Protein AF-A0A356KCF9-F1 (afdb_monomer)

Nearest PDB structures (foldseek):
  5ow3-assembly1_C-3  TM=7.021E-01  e=8.423E-04  Arabidopsis thaliana
  1ft0-assembly3_A  TM=4.722E-01  e=4.880E-04  Homo sapiens
  6s6z-assembly1_A  TM=6.338E-01  e=6.620E-03  Thermotoga maritima MSB8
  1fst-assembly1_A  TM=4.893E-01  e=3.610E-03  Homo sapiens
  5fr1-assembly1_B  TM=4.566E-01  e=4.330E-03  Bos taurus

Structure (mmCIF, N/CA/C/O backbone):
data_AF-A0A356KCF9-F1
#
_entry.id   AF-A0A356KCF9-F1
#
loop_
_atom_site.group_PDB
_atom_site.id
_atom_site.type_symbol
_atom_site.label_atom_id
_atom_site.label_alt_id
_atom_site.label_comp_id
_atom_site.label_asym_id
_atom_site.label_entity_id
_atom_site.label_seq_id
_atom_site.pdbx_PDB_ins_code
_atom_site.Cartn_x
_atom_site.Cartn_y
_atom_site.Cartn_z
_atom_site.occupancy
_atom_site.B_iso_or_equiv
_atom_site.auth_seq_id
_atom_site.auth_comp_id
_atom_site.auth_asym_id
_atom_site.auth_atom_id
_atom_site.pdbx_PDB_model_num
ATOM 1 N N . ARG A 1 1 ? -9.059 -1.228 24.036 1.00 86.81 1 ARG A N 1
ATOM 2 C CA . ARG A 1 1 ? -10.383 -0.583 24.254 1.00 86.81 1 ARG A CA 1
ATOM 3 C C . ARG A 1 1 ? -11.471 -1.609 24.532 1.00 86.81 1 ARG A C 1
ATOM 5 O O . ARG A 1 1 ? -12.060 -1.544 25.598 1.00 86.81 1 ARG A O 1
ATOM 12 N N . LEU A 1 2 ? -11.674 -2.592 23.647 1.00 90.31 2 LEU A N 1
ATOM 13 C CA . LEU A 1 2 ? -12.650 -3.665 23.866 1.00 90.31 2 LEU A CA 1
ATOM 14 C C . LEU A 1 2 ? -12.462 -4.399 25.204 1.00 90.31 2 LEU A C 1
ATOM 16 O O . LEU A 1 2 ? -13.434 -4.567 25.924 1.00 90.31 2 LEU A O 1
ATOM 20 N N . GLN A 1 3 ? -11.228 -4.758 25.579 1.00 90.31 3 GLN A N 1
ATOM 21 C CA . GLN A 1 3 ? -10.979 -5.401 26.877 1.00 90.31 3 GLN A CA 1
ATOM 22 C C . GLN A 1 3 ? -11.464 -4.539 28.052 1.00 90.31 3 GLN A C 1
ATOM 24 O O . GLN A 1 3 ? -12.252 -5.004 28.857 1.00 90.31 3 GLN A O 1
ATOM 29 N N . ARG A 1 4 ? -11.122 -3.244 28.064 1.00 89.56 4 ARG A N 1
ATOM 30 C CA . ARG A 1 4 ? -11.616 -2.279 29.061 1.00 89.56 4 ARG A CA 1
ATOM 31 C C . ARG A 1 4 ? -13.150 -2.196 29.099 1.00 89.56 4 ARG A C 1
ATOM 33 O O . ARG A 1 4 ? -13.716 -1.974 30.162 1.00 89.56 4 ARG A O 1
ATOM 40 N N . ALA A 1 5 ? -13.817 -2.366 27.954 1.00 92.81 5 ALA A N 1
ATOM 41 C CA . ALA A 1 5 ? -15.276 -2.457 27.879 1.00 92.81 5 ALA A CA 1
ATOM 42 C C . ALA A 1 5 ? -15.800 -3.703 28.611 1.00 92.81 5 ALA A C 1
ATOM 44 O O . ALA A 1 5 ? -16.746 -3.605 29.389 1.00 92.81 5 ALA A O 1
ATOM 45 N N . LYS A 1 6 ? -15.168 -4.860 28.365 1.00 94.00 6 LYS A N 1
ATOM 46 C CA . LYS A 1 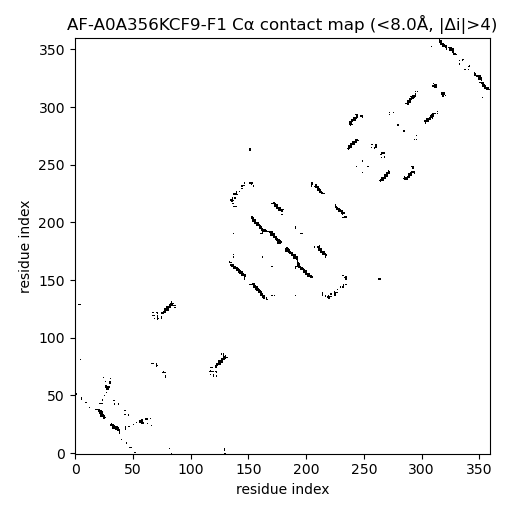6 ? -15.499 -6.135 29.015 1.00 94.00 6 LYS A CA 1
ATOM 47 C C . LYS A 1 6 ? -15.262 -6.051 30.525 1.00 94.00 6 LYS A C 1
ATOM 49 O O . LYS A 1 6 ? -16.174 -6.363 31.279 1.00 94.00 6 LYS A O 1
ATOM 54 N N . ASP A 1 7 ? -14.118 -5.515 30.947 1.00 93.00 7 ASP A N 1
ATOM 55 C CA . ASP A 1 7 ? -13.772 -5.340 32.364 1.00 93.00 7 ASP A CA 1
ATOM 56 C C . ASP A 1 7 ? -14.806 -4.456 33.087 1.00 93.00 7 ASP A C 1
ATOM 58 O O . ASP A 1 7 ? -15.322 -4.825 34.141 1.00 93.00 7 ASP A O 1
ATOM 62 N N . TRP A 1 8 ? -15.193 -3.326 32.479 1.00 93.75 8 TRP A N 1
ATOM 63 C CA . TRP A 1 8 ? -16.225 -2.440 33.033 1.00 93.75 8 TRP A CA 1
ATOM 64 C C . TRP A 1 8 ? -17.582 -3.144 33.175 1.00 93.75 8 TRP A C 1
ATOM 66 O O . TRP A 1 8 ? -18.285 -2.970 34.174 1.00 93.75 8 TRP A O 1
ATOM 76 N N . LEU A 1 9 ? -17.966 -3.956 32.183 1.00 94.19 9 LEU A N 1
ATOM 77 C CA . LEU A 1 9 ? -19.205 -4.731 32.233 1.00 94.19 9 LEU A CA 1
ATOM 78 C C . LEU A 1 9 ? -19.143 -5.823 33.305 1.00 94.19 9 LEU A C 1
ATOM 80 O O . LEU A 1 9 ? -20.128 -6.020 34.016 1.00 94.19 9 LEU A O 1
ATOM 84 N N . ASP A 1 10 ? -18.007 -6.495 33.473 1.00 93.75 10 ASP A N 1
ATOM 85 C CA . ASP A 1 10 ? -17.826 -7.522 34.499 1.00 93.75 10 ASP A CA 1
ATOM 86 C C . ASP A 1 10 ? -17.882 -6.962 35.925 1.00 93.75 10 ASP A C 1
ATOM 88 O O . ASP A 1 10 ? -18.407 -7.632 36.819 1.00 93.75 10 ASP A O 1
ATOM 92 N N . GLU A 1 11 ? -17.426 -5.726 36.133 1.00 94.88 11 GLU A N 1
ATOM 93 C CA . GLU A 1 11 ? -17.569 -5.012 37.406 1.00 94.88 11 GLU A CA 1
ATOM 94 C C . GLU A 1 11 ? -19.027 -4.623 37.698 1.00 94.88 11 GLU A C 1
ATOM 96 O O . GLU A 1 11 ? -19.469 -4.669 38.849 1.00 94.88 11 GLU A O 1
ATOM 101 N N . ARG A 1 12 ? -19.801 -4.261 36.666 1.00 94.44 12 ARG A N 1
ATOM 102 C CA . ARG A 1 12 ? -21.148 -3.687 36.831 1.00 94.44 12 ARG A CA 1
ATOM 103 C C . ARG A 1 12 ? -22.282 -4.708 36.776 1.00 94.44 12 ARG A C 1
ATOM 105 O O . ARG A 1 12 ? -23.281 -4.547 37.478 1.00 94.44 12 ARG A O 1
ATOM 112 N N . LEU A 1 13 ? -22.135 -5.783 36.000 1.00 94.62 13 LEU A N 1
ATOM 113 C CA . LEU A 1 13 ? -23.133 -6.854 35.867 1.00 94.62 13 LEU A CA 1
ATOM 114 C C . LEU A 1 13 ? -23.561 -7.492 37.205 1.00 94.62 13 LEU A C 1
ATOM 116 O O . LEU A 1 13 ? -24.756 -7.759 37.356 1.00 94.62 13 LEU A O 1
ATOM 120 N N . PRO A 1 14 ? -22.670 -7.723 38.194 1.00 94.88 14 PRO A N 1
ATOM 121 C CA . PRO A 1 14 ? -23.062 -8.229 39.512 1.00 94.88 14 PRO A CA 1
ATOM 122 C C . PRO A 1 14 ? -24.025 -7.309 40.274 1.00 94.88 14 PRO A C 1
ATOM 124 O O . PRO A 1 14 ? -24.773 -7.789 41.122 1.00 94.88 14 PRO A O 1
ATOM 127 N N . GLY A 1 15 ? -24.021 -6.005 39.974 1.00 93.88 15 GLY A N 1
ATOM 128 C CA . GLY A 1 15 ? -24.936 -5.027 40.565 1.00 93.88 15 GLY A CA 1
ATOM 129 C C . GLY A 1 15 ? -26.348 -5.051 39.971 1.00 93.88 15 GLY A C 1
ATOM 130 O O . GLY A 1 15 ? -27.251 -4.440 40.538 1.00 93.88 15 GLY A O 1
ATOM 131 N N . VAL A 1 16 ? -26.568 -5.753 38.852 1.00 94.00 16 VAL A N 1
ATOM 132 C CA . VAL A 1 16 ? -27.891 -5.854 38.219 1.00 94.00 16 VAL A CA 1
ATOM 133 C C . VAL A 1 16 ? -28.754 -6.865 38.983 1.00 94.00 16 VAL A C 1
ATOM 135 O O . VAL A 1 16 ? -28.362 -8.035 39.082 1.00 94.00 16 VAL A O 1
ATOM 138 N N . PRO A 1 17 ? -29.953 -6.481 39.472 1.00 94.69 17 PRO A N 1
ATOM 139 C CA . PRO A 1 17 ? -30.825 -7.389 40.212 1.00 94.69 17 PRO A CA 1
ATOM 140 C C . PRO A 1 17 ? -31.105 -8.691 39.440 1.00 94.69 17 PRO A C 1
ATOM 142 O O . PRO A 1 17 ? -31.251 -8.662 38.216 1.00 94.69 17 PRO A O 1
ATOM 145 N N . PRO A 1 18 ? -31.222 -9.850 40.113 1.00 90.69 18 PRO A N 1
ATOM 146 C CA . PRO A 1 18 ? -31.389 -11.144 39.442 1.00 90.69 18 PRO A CA 1
ATOM 147 C C . PRO A 1 18 ? -32.706 -11.264 38.657 1.00 90.69 18 PRO A C 1
ATOM 149 O O . PRO A 1 18 ? -32.796 -12.079 37.746 1.00 90.69 18 PRO A O 1
ATOM 152 N N . GLY A 1 19 ? -33.711 -10.444 38.985 1.00 93.31 19 GLY A N 1
ATOM 153 C CA . GLY A 1 19 ? -34.993 -10.376 38.276 1.00 93.31 19 GLY A CA 1
ATOM 154 C C . GLY A 1 19 ? -35.010 -9.454 37.053 1.00 93.31 19 GLY A C 1
ATOM 155 O O . GLY A 1 19 ? -36.078 -9.251 36.492 1.00 93.31 19 GLY A O 1
ATOM 156 N N . VAL A 1 20 ? -33.871 -8.875 36.654 1.00 94.62 20 VAL A N 1
ATOM 157 C CA . VAL A 1 20 ? -33.768 -7.985 35.485 1.00 94.62 20 VAL A CA 1
ATOM 158 C C . VAL A 1 20 ? -33.060 -8.716 34.347 1.00 94.62 20 VAL A C 1
ATOM 160 O O . VAL A 1 20 ? -31.894 -9.119 34.488 1.00 94.62 20 VAL A O 1
ATOM 163 N N . ALA A 1 21 ? -33.770 -8.880 33.228 1.00 94.81 21 ALA A N 1
ATOM 164 C CA . ALA A 1 21 ? -33.233 -9.461 32.005 1.00 94.81 21 ALA A CA 1
ATOM 165 C C . ALA A 1 21 ? -32.176 -8.537 31.385 1.00 94.81 21 ALA A C 1
ATOM 167 O O . ALA A 1 21 ? -32.251 -7.316 31.489 1.00 94.81 21 ALA A O 1
ATOM 168 N N . VAL A 1 22 ? -31.169 -9.130 30.748 1.00 96.75 22 VAL A N 1
ATOM 169 C CA . VAL A 1 22 ? -30.126 -8.405 30.016 1.00 96.75 22 VAL A CA 1
ATOM 170 C C . VAL A 1 22 ? -30.075 -8.915 28.584 1.00 96.75 22 VAL A C 1
ATOM 172 O O . VAL A 1 22 ? -30.186 -10.115 28.335 1.00 96.75 22 VAL A O 1
ATOM 175 N N . MET A 1 23 ? -29.897 -7.983 27.657 1.00 97.44 23 MET A N 1
ATOM 176 C CA . MET A 1 23 ? -29.694 -8.218 26.233 1.00 97.44 23 MET A CA 1
ATOM 177 C C . MET A 1 23 ? -28.307 -7.697 25.855 1.00 97.44 23 MET A C 1
ATOM 179 O O . MET A 1 23 ? -27.889 -6.641 26.332 1.00 97.44 23 MET A O 1
ATOM 183 N N . VAL A 1 24 ? -27.595 -8.428 24.998 1.00 97.19 24 VAL A N 1
ATOM 184 C CA . VAL A 1 24 ? -26.274 -8.025 24.497 1.00 97.19 24 VAL A CA 1
ATOM 185 C C . VAL A 1 24 ? -26.380 -7.743 23.007 1.00 97.19 24 VAL A C 1
ATOM 187 O O . VAL A 1 24 ? -26.773 -8.611 22.226 1.00 97.19 24 VAL A O 1
ATOM 190 N N . MET A 1 25 ? -26.004 -6.529 22.616 1.00 96.88 25 MET A N 1
ATOM 191 C CA . MET A 1 25 ? -25.959 -6.081 21.229 1.00 96.88 25 MET A CA 1
ATOM 192 C C . MET A 1 25 ? -24.543 -5.611 20.901 1.00 96.88 25 MET A C 1
ATOM 194 O O . MET A 1 25 ? -23.934 -4.882 21.683 1.00 96.88 25 MET A O 1
ATOM 198 N N . ARG A 1 26 ? -24.035 -6.006 19.734 1.00 96.00 26 ARG A N 1
ATOM 199 C CA . ARG A 1 26 ? -22.839 -5.414 19.122 1.00 96.00 26 ARG A CA 1
ATOM 200 C C . ARG A 1 26 ? -23.241 -4.609 17.894 1.00 96.00 26 ARG A C 1
ATOM 202 O O . ARG A 1 26 ? -24.304 -4.847 17.325 1.00 96.00 26 ARG A O 1
ATOM 209 N N . TYR A 1 27 ? -22.398 -3.681 17.466 1.00 94.81 27 TYR A N 1
ATOM 210 C CA . TYR A 1 27 ? -22.621 -2.962 16.217 1.00 94.81 27 TYR A CA 1
ATOM 211 C C . TYR A 1 27 ? -21.300 -2.610 15.534 1.00 94.81 27 TYR A C 1
ATOM 213 O O . TYR A 1 27 ? -20.323 -2.242 16.184 1.00 94.81 27 TYR A O 1
ATOM 221 N N . ASP A 1 28 ? -21.304 -2.734 14.212 1.00 92.50 28 ASP A N 1
ATOM 222 C CA . ASP A 1 28 ? -20.349 -2.125 13.291 1.00 92.50 28 ASP A CA 1
ATOM 223 C C . ASP A 1 28 ? -21.147 -1.210 12.342 1.00 92.50 28 ASP A C 1
ATOM 225 O O . ASP A 1 28 ? -21.776 -0.263 12.815 1.00 92.50 28 ASP A O 1
ATOM 229 N N . ARG A 1 29 ? -21.219 -1.520 11.046 1.00 92.12 29 ARG A N 1
ATOM 230 C CA . ARG A 1 29 ? -22.170 -0.920 10.099 1.00 92.12 29 ARG A CA 1
ATOM 231 C C . ARG A 1 29 ? -23.605 -1.375 10.341 1.00 92.12 29 ARG A C 1
ATOM 233 O O . ARG A 1 29 ? -24.538 -0.718 9.899 1.00 92.12 29 ARG A O 1
ATOM 240 N N . ARG A 1 30 ? -23.809 -2.533 10.980 1.00 93.00 30 ARG A N 1
ATOM 241 C CA . ARG A 1 30 ? -25.148 -3.041 11.308 1.00 93.00 30 ARG A CA 1
ATOM 242 C C . ARG A 1 30 ? -25.210 -3.498 12.765 1.00 93.00 30 ARG A C 1
ATOM 244 O O . ARG A 1 30 ? -24.274 -4.148 13.230 1.00 93.00 30 ARG A O 1
ATOM 251 N N . PRO A 1 31 ? -26.295 -3.188 13.496 1.00 95.88 31 PRO A N 1
ATOM 252 C CA . PRO A 1 31 ? -26.490 -3.740 14.826 1.00 95.88 31 PRO A CA 1
ATOM 253 C C . PRO A 1 31 ? -26.862 -5.223 14.758 1.00 95.88 31 PRO A C 1
ATOM 255 O O . PRO A 1 31 ? -27.660 -5.645 13.921 1.00 95.88 31 PRO A O 1
ATOM 258 N N . GLU A 1 32 ? -26.306 -6.006 15.674 1.00 96.62 32 GLU A N 1
ATOM 259 C CA . GLU A 1 32 ? -26.525 -7.443 15.796 1.00 96.62 32 GLU A CA 1
ATOM 260 C C . GLU A 1 32 ? -26.775 -7.802 17.264 1.00 96.62 32 GLU A C 1
ATOM 262 O O . GLU A 1 32 ? -26.012 -7.425 18.157 1.00 96.62 32 GLU A O 1
ATOM 267 N N . ILE A 1 33 ? -27.854 -8.542 17.518 1.00 97.19 33 ILE A N 1
ATOM 268 C CA . ILE A 1 33 ? -28.192 -9.041 18.852 1.00 97.19 33 ILE A CA 1
ATOM 269 C C . ILE A 1 33 ? -27.443 -10.357 19.056 1.00 97.19 33 ILE A C 1
ATOM 271 O O . ILE A 1 33 ? -27.759 -11.352 18.410 1.00 97.19 33 ILE A O 1
ATOM 275 N N . LEU A 1 34 ? -26.466 -10.359 19.960 1.00 96.94 34 LEU A N 1
ATOM 276 C CA . LEU A 1 34 ? -25.690 -11.554 20.310 1.00 96.94 34 LEU A CA 1
ATOM 277 C C . LEU A 1 34 ? -26.441 -12.448 21.286 1.00 96.94 34 LEU A C 1
ATOM 279 O O . LEU A 1 34 ? -26.404 -13.670 21.192 1.00 96.94 34 LEU A O 1
ATOM 283 N N . LEU A 1 35 ? -27.136 -11.818 22.230 1.00 97.69 35 LEU A N 1
ATOM 284 C CA . LEU A 1 35 ? -27.931 -12.507 23.228 1.00 97.69 35 LEU A CA 1
ATOM 285 C C . LEU A 1 35 ? -29.259 -11.765 23.385 1.00 97.69 35 LEU A C 1
ATOM 287 O O . LEU A 1 35 ? -29.241 -10.614 23.836 1.00 97.69 35 LEU A O 1
ATOM 291 N N . PRO A 1 36 ? -30.400 -12.385 23.030 1.00 95.50 36 PRO A N 1
ATOM 292 C CA . PRO A 1 36 ? -31.707 -11.830 23.364 1.00 95.50 36 PRO A CA 1
ATOM 293 C C . PRO A 1 36 ? -31.909 -11.818 24.887 1.00 95.50 36 PRO A C 1
ATOM 295 O O . PRO A 1 36 ? -31.108 -12.387 25.626 1.00 95.50 36 PRO A O 1
ATOM 298 N N . HIS A 1 37 ? -32.984 -11.187 25.362 1.00 94.50 37 HIS A N 1
ATOM 299 C CA . HIS A 1 37 ? -33.307 -11.070 26.788 1.00 94.50 37 HIS A CA 1
ATOM 300 C C . HIS A 1 37 ? -33.057 -12.370 27.568 1.00 94.50 37 HIS A C 1
ATOM 302 O O . HIS A 1 37 ? -33.663 -13.409 27.305 1.00 94.50 37 HIS A O 1
ATOM 308 N N . SER A 1 38 ? -32.142 -12.298 28.535 1.00 96.19 38 SER A N 1
ATOM 309 C CA . SER A 1 38 ? -31.742 -13.434 29.356 1.00 96.19 38 SER A CA 1
ATOM 310 C C . SER A 1 38 ? -31.524 -13.022 30.807 1.00 96.19 38 SER A C 1
ATOM 312 O O . SER A 1 38 ? -30.939 -11.979 31.105 1.00 96.19 38 SER A O 1
ATOM 314 N N . PHE A 1 39 ? -31.961 -13.882 31.724 1.00 96.50 39 PHE A N 1
ATOM 315 C CA . PHE A 1 39 ? -31.648 -13.788 33.152 1.00 96.50 39 PHE A CA 1
ATOM 316 C C . PHE A 1 39 ? -30.358 -14.549 33.506 1.00 96.50 39 PHE A C 1
ATOM 318 O O . PHE A 1 39 ? -29.822 -14.396 34.605 1.00 96.50 39 PHE A O 1
ATOM 325 N N . ASP A 1 40 ? -29.832 -15.368 32.585 1.00 97.12 40 ASP A N 1
ATOM 326 C CA . ASP A 1 40 ? -28.616 -16.146 32.810 1.00 97.12 40 ASP A CA 1
ATOM 327 C C . ASP A 1 40 ? -27.368 -15.273 32.633 1.00 97.12 40 ASP A C 1
ATOM 329 O O . ASP A 1 40 ? -26.888 -15.020 31.525 1.00 97.12 40 ASP A O 1
ATOM 333 N N . ARG A 1 41 ? -26.788 -14.854 33.762 1.00 95.44 41 ARG A N 1
ATOM 334 C CA . ARG A 1 41 ? -25.547 -14.065 33.804 1.00 95.44 41 ARG A CA 1
ATOM 335 C C . ARG A 1 41 ? -24.360 -14.783 33.156 1.00 95.44 41 ARG A C 1
ATOM 337 O O . ARG A 1 41 ? -23.455 -14.115 32.665 1.00 95.44 41 ARG A O 1
ATOM 344 N N . ARG A 1 42 ? -24.347 -16.121 33.119 1.00 95.56 42 ARG A N 1
ATOM 345 C CA . ARG A 1 42 ? -23.290 -16.879 32.429 1.00 95.56 42 ARG A CA 1
ATOM 346 C C . ARG A 1 42 ? -23.439 -16.773 30.917 1.00 95.56 42 ARG A C 1
ATOM 348 O O . ARG A 1 42 ? -22.429 -16.621 30.239 1.00 95.56 42 ARG A O 1
ATOM 355 N N . ALA A 1 43 ? -24.667 -16.812 30.400 1.00 96.88 43 ALA A N 1
ATOM 356 C CA . ALA A 1 43 ? -24.932 -16.596 28.979 1.00 96.88 43 ALA A CA 1
ATOM 357 C C . ALA A 1 43 ? -24.530 -15.179 28.545 1.00 96.88 43 ALA A C 1
ATOM 359 O O . ALA A 1 43 ? -23.878 -15.027 27.517 1.00 96.88 43 ALA A O 1
ATOM 360 N N . VAL A 1 44 ? -24.828 -14.163 29.368 1.00 96.44 44 VAL A N 1
ATOM 361 C CA . VAL A 1 44 ? -24.397 -12.771 29.128 1.00 96.44 44 VAL A CA 1
ATOM 362 C C . VAL A 1 44 ? -22.876 -12.678 29.019 1.00 96.44 44 VAL A C 1
ATOM 364 O O . VAL A 1 44 ? -22.374 -12.117 28.051 1.00 96.44 44 VAL A O 1
ATOM 367 N N . ARG A 1 45 ? -22.133 -13.271 29.962 1.00 95.88 45 ARG A N 1
ATOM 368 C CA . ARG A 1 45 ? -20.661 -13.261 29.922 1.00 95.88 45 ARG A CA 1
ATOM 369 C C . ARG A 1 45 ? -20.095 -13.957 28.687 1.00 95.88 45 ARG A C 1
ATOM 371 O O . ARG A 1 45 ? -19.233 -13.385 28.035 1.00 95.88 45 ARG A O 1
ATOM 378 N N . ARG A 1 46 ? -20.626 -15.125 28.308 1.00 96.75 46 ARG A N 1
ATOM 379 C CA . ARG A 1 46 ? -20.205 -15.813 27.072 1.00 96.75 46 ARG A CA 1
ATOM 380 C C . ARG A 1 46 ? -20.448 -14.957 25.828 1.00 96.75 46 ARG A C 1
ATOM 382 O O . ARG A 1 46 ? -19.559 -14.828 24.999 1.00 96.75 46 ARG A O 1
ATOM 389 N N . ALA A 1 47 ? -21.612 -14.314 25.730 1.00 96.88 47 ALA A N 1
ATOM 390 C CA . ALA A 1 47 ? -21.911 -13.421 24.611 1.00 96.88 47 ALA A CA 1
ATOM 391 C C . ALA A 1 47 ? -20.958 -12.211 24.555 1.00 96.88 47 ALA A C 1
ATOM 393 O O . ALA A 1 47 ? -20.602 -11.758 23.472 1.00 96.88 47 ALA A O 1
ATOM 394 N N . LEU A 1 48 ? -20.514 -11.693 25.708 1.00 95.50 48 LEU A N 1
ATOM 395 C CA . LEU A 1 48 ? -19.491 -10.641 25.770 1.00 95.50 48 LEU A CA 1
ATOM 396 C C . LEU A 1 48 ? -18.098 -11.155 25.380 1.00 95.50 48 LEU A C 1
ATOM 398 O O . LEU A 1 48 ? -17.333 -10.430 24.739 1.00 95.50 48 LEU A O 1
ATOM 402 N N . GLU A 1 49 ? -17.754 -12.394 25.729 1.00 95.44 49 GLU A N 1
ATOM 403 C CA . GLU A 1 49 ? -16.504 -13.038 25.310 1.00 95.44 49 GLU A CA 1
ATOM 404 C C . GLU A 1 49 ? -16.420 -13.153 23.779 1.00 95.44 49 GLU A C 1
ATOM 406 O O . GLU A 1 49 ? -15.368 -12.831 23.231 1.00 95.44 49 GLU A O 1
ATOM 411 N N . GLU A 1 50 ? -17.533 -13.453 23.098 1.00 95.25 50 GLU A N 1
ATOM 412 C CA . GLU A 1 50 ? -17.655 -13.546 21.628 1.00 95.25 50 GLU A CA 1
ATOM 413 C C . GLU A 1 50 ? -17.527 -12.204 20.876 1.00 95.25 50 GLU A C 1
ATOM 415 O O . GLU A 1 50 ? -17.469 -12.174 19.642 1.00 95.25 50 GLU A O 1
ATOM 420 N N . VAL A 1 51 ? -17.504 -11.068 21.580 1.00 94.19 51 VAL A N 1
ATOM 421 C CA . VAL A 1 51 ? -17.286 -9.763 20.941 1.00 94.19 51 VAL A CA 1
ATOM 422 C C . VAL A 1 51 ? -15.819 -9.631 20.534 1.00 94.19 51 VAL A C 1
ATOM 424 O O . VAL A 1 51 ? -14.923 -9.763 21.374 1.00 94.19 51 VAL A O 1
ATOM 427 N N . GLU A 1 52 ? -15.596 -9.280 19.267 1.00 93.38 52 GLU A N 1
ATOM 428 C CA . GLU A 1 52 ? -14.287 -9.049 18.648 1.00 93.38 52 GLU A CA 1
ATOM 429 C C . GLU A 1 52 ? -14.259 -7.697 17.918 1.00 93.38 52 GLU A C 1
ATOM 431 O O . GLU A 1 52 ? -15.293 -7.197 17.467 1.00 93.38 52 GLU A O 1
ATOM 436 N N . VAL A 1 53 ? -13.069 -7.099 17.793 1.00 90.00 53 VAL A N 1
ATOM 437 C CA . VAL A 1 53 ? -12.876 -5.860 17.024 1.00 90.00 53 VAL A CA 1
ATOM 438 C C . VAL A 1 53 ? -12.826 -6.195 15.536 1.00 90.00 53 VAL A C 1
ATOM 440 O O . VAL A 1 53 ? -12.071 -7.073 15.124 1.00 90.00 53 VAL A O 1
ATOM 443 N N . ARG A 1 54 ? -13.594 -5.466 14.721 1.00 86.81 54 ARG A N 1
ATOM 444 C CA . ARG A 1 54 ? -13.563 -5.560 13.256 1.00 86.81 54 ARG A CA 1
ATOM 445 C C . ARG A 1 54 ? -13.077 -4.240 12.653 1.00 86.81 54 ARG A C 1
ATOM 447 O O . ARG A 1 54 ? -13.448 -3.189 13.174 1.00 86.81 54 ARG A O 1
ATOM 454 N N . PRO A 1 55 ? -12.313 -4.262 11.546 1.00 81.81 55 PRO A N 1
ATOM 455 C CA . PRO A 1 55 ? -11.855 -3.058 10.852 1.00 81.81 55 PRO A CA 1
ATOM 456 C C . PRO A 1 55 ? -12.978 -2.473 9.975 1.00 81.81 55 PRO A C 1
ATOM 458 O O . PRO A 1 55 ? -12.846 -2.346 8.760 1.00 81.81 55 PRO A O 1
ATOM 461 N N . LEU A 1 56 ? -14.130 -2.187 10.580 1.00 86.06 56 LEU A N 1
ATOM 462 C CA . LEU A 1 56 ? -15.298 -1.619 9.918 1.00 86.06 56 LEU A CA 1
ATOM 463 C C . LEU A 1 56 ? -15.712 -0.340 10.633 1.00 86.06 56 LEU A C 1
ATOM 465 O O . LEU A 1 56 ? -15.718 -0.271 11.861 1.00 86.06 56 LEU A O 1
ATOM 469 N N . GLU A 1 57 ? -16.087 0.665 9.850 1.00 82.25 57 GLU A N 1
ATOM 470 C CA . GLU A 1 57 ? -16.654 1.891 10.394 1.00 82.25 57 GLU A CA 1
ATOM 471 C C . GLU A 1 57 ? -18.001 1.614 11.076 1.00 82.25 57 GLU A C 1
ATOM 473 O O . GLU A 1 57 ? -18.818 0.853 10.554 1.00 82.25 57 GLU A O 1
ATOM 478 N N . SER A 1 58 ? -18.220 2.222 12.244 1.00 86.69 58 SER A N 1
ATOM 479 C CA . SER A 1 58 ? -19.427 2.018 13.040 1.00 86.69 58 SER A CA 1
ATOM 480 C C . SER A 1 58 ? -20.546 3.017 12.718 1.00 86.69 58 SER A C 1
ATOM 482 O O . SER A 1 58 ? -20.295 4.204 12.489 1.00 86.69 58 SER A O 1
ATOM 484 N N . GLU A 1 59 ? -21.794 2.546 12.783 1.00 89.31 59 GLU A N 1
ATOM 485 C CA . GLU A 1 59 ? -23.033 3.323 12.643 1.00 89.31 59 GLU A CA 1
ATOM 486 C C . GLU A 1 59 ? -23.816 3.337 13.975 1.00 89.31 59 GLU A C 1
ATOM 488 O O . GLU A 1 59 ? -24.758 2.563 14.174 1.00 89.31 59 GLU A O 1
ATOM 493 N N . PRO A 1 60 ? -23.443 4.207 14.933 1.00 92.19 60 PRO A N 1
ATOM 494 C CA . PRO A 1 60 ? -24.021 4.188 16.278 1.00 92.19 60 PRO A CA 1
ATOM 495 C C . PRO A 1 60 ? -25.509 4.563 16.306 1.00 92.19 60 PRO A C 1
ATOM 497 O O . PRO A 1 60 ? -26.238 4.072 17.165 1.00 92.19 60 PRO A O 1
ATOM 500 N N . ARG A 1 61 ? -25.981 5.400 15.371 1.00 91.06 61 ARG A N 1
ATOM 501 C CA . ARG A 1 61 ? -27.378 5.867 15.339 1.00 91.06 61 ARG A CA 1
ATOM 502 C C . ARG A 1 61 ? -28.359 4.719 15.117 1.00 91.06 61 ARG A C 1
ATOM 504 O O . ARG A 1 61 ? -29.245 4.521 15.941 1.00 91.06 61 ARG A O 1
ATOM 511 N N . ALA A 1 62 ? -28.146 3.910 14.078 1.00 91.06 62 ALA A N 1
ATOM 512 C CA . ALA A 1 62 ? -28.999 2.759 13.779 1.00 91.06 62 ALA A CA 1
ATOM 513 C C . ALA A 1 62 ? -29.015 1.739 14.934 1.00 91.06 62 ALA A C 1
ATOM 515 O O . ALA A 1 62 ? -30.060 1.179 15.270 1.00 91.06 62 ALA A O 1
ATOM 516 N N . ALA A 1 63 ? -27.863 1.530 15.582 1.00 94.06 63 ALA A N 1
ATOM 517 C CA . ALA A 1 63 ? -27.752 0.643 16.734 1.00 94.06 63 ALA A CA 1
ATOM 518 C C . ALA A 1 63 ? -28.516 1.162 17.958 1.00 94.06 63 ALA A C 1
ATOM 520 O O . ALA A 1 63 ? -29.278 0.413 18.571 1.00 94.06 63 ALA A O 1
ATOM 521 N N . LEU A 1 64 ? -28.360 2.445 18.295 1.00 94.25 64 LEU A N 1
ATOM 522 C CA . LEU A 1 64 ? -29.066 3.067 19.413 1.00 94.25 64 LEU A CA 1
ATOM 523 C C . LEU A 1 64 ? -30.575 3.150 19.168 1.00 94.25 64 LEU A C 1
ATOM 525 O O . LEU A 1 64 ? -31.346 2.926 20.097 1.00 94.25 64 LEU A O 1
ATOM 529 N N . GLU A 1 65 ? -31.014 3.422 17.939 1.00 93.94 65 GLU A N 1
ATOM 530 C CA . GLU A 1 65 ? -32.434 3.395 17.577 1.00 93.94 65 GLU A CA 1
ATOM 531 C C . GLU A 1 65 ? -33.044 2.006 17.774 1.00 93.94 65 GLU A C 1
ATOM 533 O O . GLU A 1 65 ? -34.096 1.879 18.407 1.00 93.94 65 GLU A O 1
ATOM 538 N N . LEU A 1 66 ? -32.376 0.952 17.291 1.00 95.00 66 LEU A N 1
ATOM 539 C CA . LEU A 1 66 ? -32.830 -0.422 17.496 1.00 95.00 66 LEU A CA 1
ATOM 540 C C . LEU A 1 66 ? -32.848 -0.786 18.987 1.00 95.00 66 LEU A C 1
ATOM 542 O O . LEU A 1 66 ? -33.840 -1.328 19.472 1.00 95.00 66 LEU A O 1
ATOM 546 N N . ALA A 1 67 ? -31.787 -0.451 19.725 1.00 94.94 67 ALA A N 1
ATOM 547 C CA . ALA A 1 67 ? -31.699 -0.710 21.158 1.00 94.94 67 ALA A CA 1
ATOM 548 C C . ALA A 1 67 ? -32.817 -0.001 21.938 1.00 94.94 67 ALA A C 1
ATOM 550 O O . ALA A 1 67 ? -33.445 -0.625 22.789 1.00 94.94 67 ALA A O 1
ATOM 551 N N . ARG A 1 68 ? -33.128 1.262 21.610 1.00 94.88 68 ARG A N 1
ATOM 552 C CA . ARG A 1 68 ? -34.242 2.014 22.215 1.00 94.88 68 ARG A CA 1
ATOM 553 C C . ARG A 1 68 ? -35.591 1.364 21.931 1.00 94.88 68 ARG A C 1
ATOM 555 O O . ARG A 1 68 ? -36.386 1.220 22.854 1.00 94.88 68 ARG A O 1
ATOM 562 N N . ARG A 1 69 ? -35.841 0.940 20.686 1.00 93.69 69 ARG A N 1
ATOM 563 C CA . ARG A 1 69 ? -37.091 0.253 20.312 1.00 93.69 69 ARG A CA 1
ATOM 564 C C . ARG A 1 69 ? -37.274 -1.051 21.084 1.00 93.69 69 ARG A C 1
ATOM 566 O O . ARG A 1 69 ? -38.369 -1.309 21.564 1.00 93.69 69 ARG A O 1
ATOM 573 N N . LEU A 1 70 ? -36.213 -1.846 21.224 1.00 94.12 70 LEU A N 1
ATOM 574 C CA . LEU A 1 70 ? -36.260 -3.102 21.976 1.00 94.12 70 LEU A CA 1
ATOM 575 C C . LEU A 1 70 ? -36.425 -2.860 23.481 1.00 94.12 70 LEU A C 1
ATOM 577 O O . LEU A 1 70 ? -37.248 -3.513 24.110 1.00 94.12 70 LEU A O 1
ATOM 581 N N . ALA A 1 71 ? -35.702 -1.889 24.042 1.00 93.19 71 ALA A N 1
ATOM 582 C CA . ALA A 1 71 ? -35.790 -1.526 25.455 1.00 93.19 71 ALA A CA 1
ATOM 583 C C . ALA A 1 71 ? -37.173 -0.968 25.842 1.00 93.19 71 ALA A C 1
ATOM 585 O O . ALA A 1 71 ? -37.648 -1.208 26.948 1.00 93.19 71 ALA A O 1
ATOM 586 N N . ALA A 1 72 ? -37.849 -0.264 24.928 1.00 92.31 72 ALA A N 1
ATOM 587 C CA . ALA A 1 72 ? -39.190 0.276 25.157 1.00 92.31 72 ALA A CA 1
ATOM 588 C C . ALA A 1 72 ? -40.275 -0.803 25.312 1.00 92.31 72 ALA A C 1
ATOM 590 O O . ALA A 1 72 ? -41.344 -0.511 25.847 1.00 92.31 72 ALA A O 1
ATOM 591 N N . LEU A 1 73 ? -40.015 -2.038 24.865 1.00 91.19 73 LEU A N 1
ATOM 592 C CA . LEU A 1 73 ? -40.928 -3.168 25.063 1.00 91.19 73 LEU A CA 1
ATOM 593 C C . LEU A 1 73 ? -40.987 -3.613 26.534 1.00 91.19 73 LEU A C 1
ATOM 595 O O . LEU A 1 73 ? -41.989 -4.188 26.950 1.00 91.19 73 LEU A O 1
ATOM 599 N N . GLU A 1 74 ? -39.941 -3.325 27.316 1.00 87.31 74 GLU A N 1
ATOM 600 C CA . GLU A 1 74 ? -39.790 -3.723 28.722 1.00 87.31 74 GLU A CA 1
ATOM 601 C C . GLU A 1 74 ? -39.413 -2.517 29.604 1.00 87.31 74 GLU A C 1
ATOM 603 O O . GLU A 1 74 ? -38.494 -2.571 30.419 1.00 87.31 74 GLU A O 1
ATOM 608 N N . ALA A 1 75 ? -40.114 -1.392 29.432 1.00 86.31 75 ALA A N 1
ATOM 609 C CA . ALA A 1 75 ? -39.904 -0.204 30.256 1.00 86.31 75 ALA A CA 1
ATOM 610 C C . ALA A 1 75 ? -40.280 -0.443 31.742 1.00 86.31 75 ALA A C 1
ATOM 612 O O . ALA A 1 75 ? -41.284 -1.108 32.020 1.00 86.31 75 ALA A O 1
ATOM 613 N N . PRO A 1 76 ? -39.538 0.136 32.710 1.00 91.69 76 PRO A N 1
ATOM 614 C CA . PRO A 1 76 ? -38.379 1.018 32.535 1.00 91.69 76 PRO A CA 1
ATOM 615 C C . PRO A 1 76 ? -37.088 0.256 32.196 1.00 91.69 76 PRO A C 1
ATOM 617 O O . PRO A 1 76 ? -36.810 -0.793 32.773 1.00 91.69 76 PRO A O 1
ATOM 620 N N . ALA A 1 77 ? -36.259 0.829 31.316 1.00 93.44 77 ALA A N 1
ATOM 621 C CA . ALA A 1 77 ? -35.026 0.194 30.846 1.00 93.44 77 ALA A CA 1
ATOM 622 C C . ALA A 1 77 ? -33.832 1.165 30.787 1.00 93.44 77 ALA A C 1
ATOM 624 O O . ALA A 1 77 ? -33.979 2.378 30.609 1.00 93.44 77 ALA A O 1
ATOM 625 N N . THR A 1 78 ? -32.623 0.614 30.905 1.00 94.94 78 THR A N 1
ATOM 626 C CA . THR A 1 78 ? -31.363 1.360 30.784 1.00 94.94 78 THR A CA 1
ATOM 627 C C . THR A 1 78 ? -30.468 0.702 29.745 1.00 94.94 78 THR A C 1
ATOM 629 O O . THR A 1 78 ? -30.221 -0.500 29.797 1.00 94.94 78 THR A O 1
ATOM 632 N N . ILE A 1 79 ? -29.960 1.503 28.813 1.00 95.69 79 ILE A N 1
ATOM 633 C CA . ILE A 1 79 ? -29.008 1.094 27.784 1.00 95.69 79 ILE A CA 1
ATOM 634 C C . ILE A 1 79 ? -27.623 1.576 28.208 1.00 95.69 79 ILE A C 1
ATOM 636 O O . ILE A 1 79 ? -27.397 2.779 28.334 1.00 95.69 79 ILE A O 1
ATOM 640 N N . TRP A 1 80 ? -26.685 0.648 28.391 1.00 96.31 80 TRP A N 1
ATOM 641 C CA . TRP A 1 80 ? -25.267 0.975 28.540 1.00 96.31 8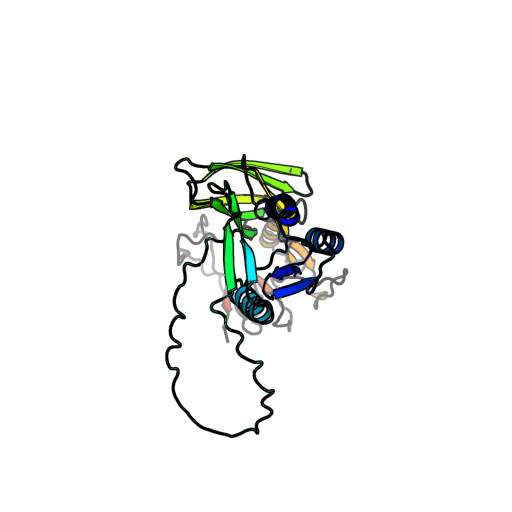0 TRP A CA 1
ATOM 642 C C . TRP A 1 80 ? -24.605 0.971 27.165 1.00 96.31 80 TRP A C 1
ATOM 644 O O . TRP A 1 80 ? -24.425 -0.079 26.548 1.00 96.31 80 TRP A O 1
ATOM 654 N N . HIS A 1 81 ? -24.259 2.155 26.668 1.00 95.38 81 HIS A N 1
ATOM 655 C CA . HIS A 1 81 ? -23.630 2.345 25.367 1.00 95.38 81 HIS A CA 1
ATOM 656 C C . HIS A 1 81 ? -22.126 2.555 25.535 1.00 95.38 81 HIS A C 1
ATOM 658 O O . HIS A 1 81 ? -21.667 3.644 25.859 1.00 95.38 81 HIS A O 1
ATOM 664 N N . LEU A 1 82 ? -21.346 1.499 25.315 1.00 94.81 82 LEU A N 1
ATOM 665 C CA . LEU A 1 82 ? -19.888 1.559 25.367 1.00 94.81 82 LEU A CA 1
ATOM 666 C C . LEU A 1 82 ? -19.353 1.887 23.965 1.00 94.81 82 LEU A C 1
ATOM 668 O O . LEU A 1 82 ? -19.630 1.168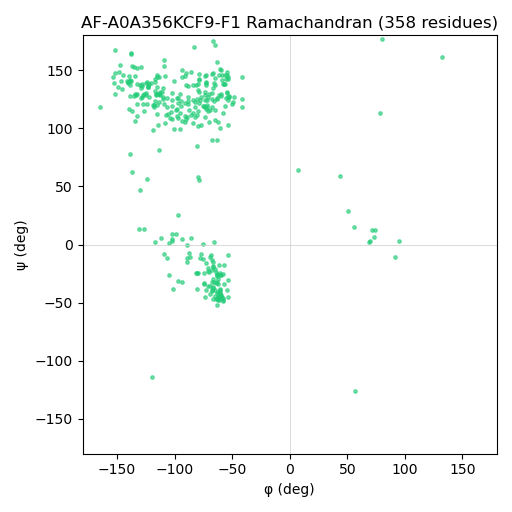 23.003 1.00 94.81 82 LEU A O 1
ATOM 672 N N . THR A 1 83 ? -18.611 2.984 23.835 1.00 92.75 83 THR A N 1
ATOM 673 C CA . THR A 1 83 ? -18.095 3.492 22.552 1.00 92.75 83 THR A CA 1
ATOM 674 C C . THR A 1 83 ? -16.750 4.175 22.759 1.00 92.75 83 THR A C 1
ATOM 676 O O . THR A 1 83 ? -16.465 4.634 23.854 1.00 92.75 83 THR A O 1
ATOM 679 N N . ASP A 1 84 ? -15.898 4.247 21.744 1.00 87.44 84 ASP A N 1
ATOM 680 C CA . ASP A 1 84 ? -14.668 5.049 21.765 1.00 87.44 84 ASP A CA 1
ATOM 681 C C . ASP A 1 84 ? -14.786 6.364 20.983 1.00 87.44 84 ASP A C 1
ATOM 683 O O . ASP A 1 84 ? -13.824 7.130 20.897 1.00 87.44 84 ASP A O 1
ATOM 687 N N . ARG A 1 85 ? -15.978 6.642 20.445 1.00 82.62 85 ARG A N 1
ATOM 688 C CA . ARG A 1 85 ? -16.328 7.929 19.848 1.00 82.62 85 ARG A CA 1
ATOM 689 C C . ARG A 1 85 ? -16.823 8.898 20.925 1.00 82.62 85 ARG A C 1
ATOM 691 O O . ARG A 1 85 ? -17.456 8.463 21.892 1.00 82.62 85 ARG A O 1
ATOM 698 N N . PRO A 1 86 ? -16.584 10.213 20.769 1.00 73.94 86 PRO A N 1
ATOM 699 C CA . PRO A 1 86 ? -17.266 11.198 21.595 1.00 73.94 86 PRO A CA 1
ATOM 700 C C . PRO A 1 86 ? -18.779 10.998 21.459 1.00 73.94 86 PRO A C 1
ATOM 702 O O . PRO A 1 86 ? -19.266 10.656 20.379 1.00 73.94 86 PRO A O 1
ATOM 705 N N . ALA A 1 87 ? -19.516 11.178 22.556 1.00 68.38 87 ALA A N 1
ATOM 706 C CA . ALA A 1 87 ? -20.970 11.168 22.496 1.00 68.38 87 ALA A CA 1
ATOM 707 C C . ALA A 1 87 ? -21.400 12.238 21.481 1.00 68.38 87 ALA A C 1
ATOM 709 O O . ALA A 1 87 ? -21.061 13.410 21.656 1.00 68.38 87 ALA A O 1
ATOM 710 N N . GLU A 1 88 ? -22.090 11.843 20.406 1.00 63.47 88 GLU A N 1
ATOM 711 C CA . GLU A 1 88 ? -22.812 12.805 19.575 1.00 63.47 88 GLU A CA 1
ATOM 712 C C . GLU A 1 88 ? -23.838 13.458 20.502 1.00 63.47 88 GLU A C 1
ATOM 714 O O . GLU A 1 88 ? -24.840 12.844 20.859 1.00 63.47 88 GLU A O 1
ATOM 719 N N . ALA A 1 89 ? -23.533 14.661 20.984 1.00 43.44 89 ALA A N 1
ATOM 720 C CA . ALA A 1 89 ? -24.444 15.439 21.799 1.00 43.44 89 ALA A CA 1
ATOM 721 C C . ALA A 1 89 ? -25.672 15.744 20.944 1.00 43.44 89 ALA A C 1
ATOM 723 O O . ALA A 1 89 ? -25.531 16.550 20.033 1.00 43.44 89 ALA A O 1
ATOM 724 N N . ASP A 1 90 ? -26.793 15.053 21.205 1.00 42.81 90 ASP A N 1
ATOM 725 C CA . ASP A 1 90 ? -28.163 15.281 20.711 1.00 42.81 90 ASP A CA 1
ATOM 726 C C . ASP A 1 90 ? -28.280 16.368 19.627 1.00 42.81 90 ASP A C 1
ATOM 728 O O . ASP A 1 90 ? -28.899 17.418 19.819 1.00 42.81 90 ASP A O 1
ATOM 732 N N . ALA A 1 91 ? -27.659 16.138 18.469 1.00 36.50 91 ALA A N 1
ATOM 733 C CA . ALA A 1 91 ? -27.836 17.019 17.336 1.00 36.50 91 ALA A CA 1
ATOM 734 C C . ALA A 1 91 ? -29.234 16.689 16.808 1.00 36.50 91 ALA A C 1
ATOM 736 O O . ALA A 1 91 ? -29.476 15.524 16.463 1.00 36.50 91 ALA A O 1
ATOM 737 N N . PRO A 1 92 ? -30.174 17.653 16.778 1.00 35.72 92 PRO A N 1
ATOM 738 C CA . PRO A 1 92 ? -31.469 17.406 16.172 1.00 35.72 92 PRO A CA 1
ATOM 739 C C . PRO A 1 92 ? -31.247 16.918 14.735 1.00 35.72 92 PRO A C 1
ATOM 741 O O . PRO A 1 92 ? -30.243 17.295 14.116 1.00 35.72 92 PRO A O 1
ATOM 744 N N . PRO A 1 93 ? -32.137 16.057 14.212 1.00 39.84 93 PRO A N 1
ATOM 745 C CA . PRO A 1 93 ? -32.011 15.549 12.856 1.00 39.84 93 PRO A CA 1
ATOM 746 C C . PRO A 1 93 ? -31.793 16.735 11.922 1.00 39.84 93 PRO A C 1
ATOM 748 O O . PRO A 1 93 ? -32.598 17.664 11.903 1.00 39.84 93 PRO A O 1
ATOM 751 N N . ALA A 1 94 ? -30.666 16.735 11.207 1.00 38.00 94 ALA A N 1
ATOM 752 C CA . ALA A 1 94 ? -30.442 17.702 10.151 1.00 38.00 94 ALA A CA 1
ATOM 753 C C . ALA A 1 94 ? -31.600 17.533 9.168 1.00 38.00 94 ALA A C 1
ATOM 755 O O . ALA A 1 94 ? -31.752 16.460 8.577 1.00 38.00 94 ALA A O 1
ATOM 756 N N . ASP A 1 95 ? -32.442 18.563 9.095 1.00 34.72 95 ASP A N 1
ATOM 757 C CA . ASP A 1 95 ? -33.600 18.634 8.224 1.00 34.72 95 ASP A CA 1
ATOM 758 C C . ASP A 1 95 ? -33.253 18.066 6.850 1.00 34.72 95 ASP A C 1
ATOM 760 O O . ASP A 1 95 ? -32.302 18.491 6.185 1.00 34.72 95 ASP A O 1
ATOM 764 N N . LEU A 1 96 ? -34.059 17.092 6.430 1.00 36.16 96 LEU A N 1
ATOM 765 C CA . LEU A 1 96 ? -34.165 16.687 5.043 1.00 36.16 96 LEU A CA 1
ATOM 766 C C . LEU A 1 96 ? -34.478 17.946 4.231 1.00 36.16 96 LEU A C 1
ATOM 768 O O . LEU A 1 96 ? -35.610 18.431 4.220 1.00 36.16 96 LEU A O 1
ATOM 772 N N . ALA A 1 97 ? -33.466 18.488 3.556 1.00 30.62 97 ALA A N 1
ATOM 773 C CA . ALA A 1 97 ? -33.679 19.492 2.531 1.00 30.62 97 ALA A CA 1
ATOM 774 C C . ALA A 1 97 ? -34.680 18.922 1.504 1.00 30.62 97 ALA A C 1
ATOM 776 O O . ALA A 1 97 ? -34.513 17.781 1.059 1.00 30.62 97 ALA A O 1
ATOM 777 N N . PRO A 1 98 ? -35.727 19.674 1.123 1.00 32.47 98 PRO A N 1
ATOM 778 C CA . PRO A 1 98 ? -36.734 19.182 0.200 1.00 32.47 98 PRO A CA 1
ATOM 779 C C . PRO A 1 98 ? -36.112 19.075 -1.193 1.00 32.47 98 PRO A C 1
ATOM 781 O O . PRO A 1 98 ? -35.892 20.077 -1.874 1.00 32.47 98 PRO A O 1
ATOM 784 N N . VAL A 1 99 ? -35.818 17.849 -1.624 1.00 34.81 99 VAL A N 1
ATOM 785 C CA . VAL A 1 99 ? -35.550 17.559 -3.033 1.00 34.81 99 VAL A CA 1
ATOM 786 C C . VAL A 1 99 ? -36.896 17.469 -3.744 1.00 34.81 99 VAL A C 1
ATOM 788 O O . VAL A 1 99 ? -37.852 16.878 -3.244 1.00 34.81 99 VAL A O 1
ATOM 791 N N . GLY A 1 100 ? -36.965 18.155 -4.880 1.00 31.39 100 GLY A N 1
ATOM 792 C CA . GLY A 1 100 ? -38.187 18.555 -5.554 1.00 31.39 100 GLY A CA 1
ATOM 793 C C . GLY A 1 100 ? -39.158 17.430 -5.912 1.00 31.39 100 GLY A C 1
ATOM 794 O O . GLY A 1 100 ? -38.795 16.329 -6.313 1.00 31.39 100 GLY A O 1
ATOM 795 N N . SER A 1 101 ? -40.428 17.812 -5.823 1.00 34.34 101 SER A N 1
ATOM 796 C CA . SER A 1 101 ? -41.594 17.180 -6.429 1.00 34.34 101 SER A CA 1
ATOM 797 C C . SER A 1 101 ? -41.393 16.861 -7.916 1.00 34.34 101 SER A C 1
ATOM 799 O O . SER A 1 101 ? -41.175 17.784 -8.700 1.00 34.34 101 SER A O 1
ATOM 801 N N . ALA A 1 102 ? -41.629 15.604 -8.309 1.00 33.00 102 ALA A N 1
ATOM 802 C CA . ALA A 1 102 ? -42.428 15.266 -9.492 1.00 33.00 102 ALA A CA 1
ATOM 803 C C . ALA A 1 102 ? -42.859 13.781 -9.519 1.00 33.00 102 ALA A C 1
ATOM 805 O O . ALA A 1 102 ? -42.041 12.885 -9.684 1.00 33.00 102 ALA A O 1
ATOM 806 N N . SER A 1 103 ? -44.183 13.605 -9.491 1.00 34.44 103 SER A N 1
ATOM 807 C CA . SER A 1 103 ? -44.991 12.624 -10.231 1.00 34.44 103 SER A CA 1
ATOM 808 C C . SER A 1 103 ? -45.081 11.151 -9.786 1.00 34.44 103 SER A C 1
ATOM 810 O O . SER A 1 103 ? -44.168 10.345 -9.916 1.00 34.44 103 SER A O 1
ATOM 812 N N . GLU A 1 104 ? -46.313 10.845 -9.377 1.00 34.44 104 GLU A N 1
ATOM 813 C CA . GLU A 1 104 ? -47.009 9.598 -9.042 1.00 34.44 104 GLU A CA 1
ATOM 814 C C . GLU A 1 104 ? -46.779 8.358 -9.931 1.00 34.44 104 GLU A C 1
ATOM 816 O O . GLU A 1 104 ? -46.832 8.429 -11.158 1.00 34.44 104 GLU A O 1
ATOM 821 N N . ALA A 1 105 ? -46.754 7.189 -9.275 1.00 33.47 105 ALA A N 1
ATOM 822 C CA . ALA A 1 105 ? -47.623 6.046 -9.593 1.00 33.47 105 ALA A CA 1
ATOM 823 C C . ALA A 1 105 ? -47.847 5.188 -8.319 1.00 33.47 105 ALA A C 1
ATOM 825 O O . ALA A 1 105 ? -46.899 4.994 -7.554 1.00 33.47 105 ALA A O 1
ATOM 826 N N . PRO A 1 106 ? -49.065 4.673 -8.050 1.00 39.66 106 PRO A N 1
ATOM 827 C CA . PRO A 1 106 ? -49.379 3.980 -6.805 1.00 39.66 106 PRO A CA 1
ATOM 828 C C . PRO A 1 106 ? -49.058 2.484 -6.917 1.00 39.66 106 PRO A C 1
ATOM 830 O O . PRO A 1 106 ? -49.556 1.800 -7.810 1.00 39.66 106 PRO A O 1
ATOM 833 N N . VAL A 1 107 ? -48.279 1.951 -5.974 1.00 36.81 107 VAL A N 1
ATOM 834 C CA . VAL A 1 107 ? -48.185 0.502 -5.749 1.00 36.81 107 VAL A CA 1
ATOM 835 C C . VAL A 1 107 ? -48.732 0.199 -4.363 1.00 36.81 107 VAL A C 1
ATOM 837 O O . VAL A 1 107 ? -48.412 0.862 -3.379 1.00 36.81 107 VAL A O 1
ATOM 840 N N . ALA A 1 108 ? -49.644 -0.766 -4.346 1.00 35.53 108 ALA A N 1
ATOM 841 C CA . ALA A 1 108 ? -50.517 -1.104 -3.246 1.00 35.53 108 ALA A CA 1
ATOM 842 C C . ALA A 1 108 ? -49.775 -1.450 -1.948 1.00 35.53 108 ALA A C 1
ATOM 844 O O . ALA A 1 108 ? -48.794 -2.191 -1.921 1.00 35.53 108 ALA A O 1
ATOM 845 N N . SER A 1 109 ? -50.352 -0.910 -0.880 1.00 38.50 109 SER A N 1
ATOM 846 C CA . SER A 1 109 ? -50.067 -1.137 0.527 1.00 38.50 109 SER A CA 1
ATOM 847 C C . SER A 1 109 ? -49.998 -2.621 0.895 1.00 38.50 109 SER A C 1
ATOM 849 O O . SER A 1 109 ? -50.971 -3.361 0.755 1.00 38.50 109 SER A O 1
ATOM 851 N N . GLY A 1 110 ? -48.851 -3.010 1.441 1.00 32.88 110 GLY A N 1
ATOM 852 C CA . GLY A 1 110 ? -48.691 -4.131 2.360 1.00 32.88 110 GLY A CA 1
ATOM 853 C C . GLY A 1 110 ? -48.040 -3.616 3.639 1.00 32.88 110 GLY A C 1
ATOM 854 O O . GLY A 1 110 ? -46.944 -4.045 3.985 1.00 32.88 110 GLY A O 1
ATOM 855 N N . ALA A 1 111 ? -48.660 -2.620 4.281 1.00 34.47 111 ALA A N 1
ATOM 856 C CA . ALA A 1 111 ? -48.201 -2.096 5.561 1.00 34.47 111 ALA A CA 1
ATOM 857 C C . ALA A 1 111 ? -48.339 -3.187 6.633 1.00 34.47 111 ALA A C 1
ATOM 859 O O . ALA A 1 111 ? -49.444 -3.532 7.057 1.00 34.47 111 ALA A O 1
ATOM 860 N N . ALA A 1 112 ? -47.203 -3.744 7.051 1.00 41.09 112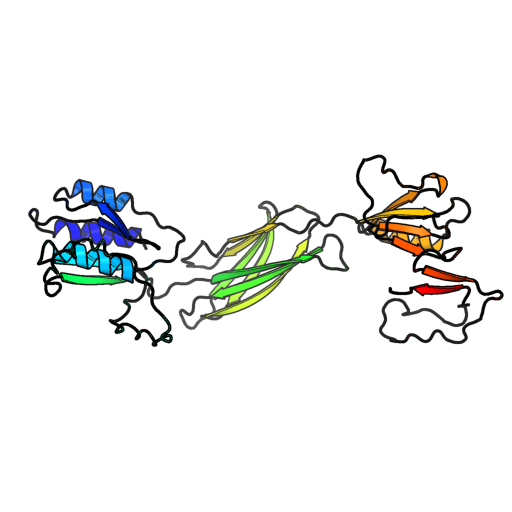 ALA A N 1
ATOM 861 C CA . ALA A 1 112 ? -47.111 -4.417 8.335 1.00 41.09 112 ALA A CA 1
ATOM 862 C C . ALA A 1 112 ? -47.507 -3.404 9.427 1.00 41.09 112 ALA A C 1
ATOM 864 O O . ALA A 1 112 ? -47.120 -2.238 9.321 1.00 41.09 112 ALA A O 1
ATOM 865 N N . PRO A 1 113 ? -48.297 -3.798 10.438 1.00 39.81 113 PRO A N 1
ATOM 866 C CA . PRO A 1 113 ? -48.680 -2.887 11.505 1.00 39.81 113 PRO A CA 1
ATOM 867 C C . PRO A 1 113 ? -47.423 -2.389 12.220 1.00 39.81 113 PRO A C 1
ATOM 869 O O . PRO A 1 113 ? -46.594 -3.198 12.646 1.00 39.81 113 PRO A O 1
ATOM 872 N N . ASP A 1 114 ? -47.295 -1.067 12.348 1.00 48.22 114 ASP A N 1
ATOM 873 C CA . ASP A 1 114 ? -46.305 -0.461 13.230 1.00 48.22 114 ASP A CA 1
ATOM 874 C C . ASP A 1 114 ? -46.472 -1.074 14.632 1.00 48.22 114 ASP A C 1
ATOM 876 O O . ASP A 1 114 ? -47.595 -1.109 15.157 1.00 48.22 114 ASP A O 1
ATOM 880 N N . PRO A 1 115 ? -45.401 -1.612 15.244 1.00 48.06 115 PRO A N 1
ATOM 881 C CA . PRO A 1 115 ? -45.480 -2.110 16.606 1.00 48.06 115 PRO A CA 1
ATOM 882 C C . PRO A 1 115 ? -45.868 -0.958 17.545 1.00 48.06 115 PRO A C 1
ATOM 884 O O . PRO A 1 115 ? -45.564 0.203 17.254 1.00 48.06 115 PRO A O 1
ATOM 887 N N . PRO A 1 116 ? -46.546 -1.253 18.669 1.00 49.06 116 PRO A N 1
ATOM 888 C CA . PRO A 1 116 ? -46.979 -0.226 19.605 1.00 49.06 116 PRO A CA 1
ATOM 889 C C . PRO A 1 116 ? -45.778 0.630 20.005 1.00 49.06 116 PRO A C 1
ATOM 891 O O . PRO A 1 116 ? -44.747 0.101 20.423 1.00 49.06 116 PRO A O 1
ATOM 894 N N . ALA A 1 117 ? -45.911 1.948 19.850 1.00 49.22 117 ALA A N 1
ATOM 895 C CA . ALA A 1 117 ? -44.940 2.908 20.342 1.00 49.22 117 ALA A CA 1
ATOM 896 C C . ALA A 1 117 ? -44.911 2.799 21.873 1.00 49.22 117 ALA A C 1
ATOM 898 O O . ALA A 1 117 ? -45.710 3.423 22.569 1.00 49.22 117 ALA A O 1
ATOM 899 N N . GLY A 1 118 ? -44.041 1.925 22.385 1.00 54.56 118 GLY A N 1
ATOM 900 C CA . GLY A 1 118 ? -43.707 1.871 23.800 1.00 54.56 118 GLY A CA 1
ATOM 901 C C . GLY A 1 118 ? -43.240 3.251 24.247 1.00 54.56 118 GLY A C 1
ATOM 902 O O . GLY A 1 118 ? -42.653 4.002 23.465 1.00 54.56 118 GLY A O 1
ATOM 903 N N . ASP A 1 119 ? -43.545 3.602 25.490 1.00 59.56 119 ASP A N 1
ATOM 904 C CA . ASP A 1 119 ? -43.247 4.918 26.040 1.00 59.56 119 ASP A CA 1
ATOM 905 C C . ASP A 1 119 ? -41.723 5.103 26.169 1.00 59.56 119 ASP A C 1
ATOM 907 O O . ASP A 1 119 ? -41.101 4.749 27.174 1.00 59.56 119 ASP A O 1
ATOM 911 N N . LEU A 1 120 ? -41.099 5.631 25.107 1.00 62.78 120 LEU A N 1
ATOM 912 C CA . LEU A 1 120 ? -39.653 5.873 25.010 1.00 62.78 120 LEU A CA 1
ATOM 913 C C . LEU A 1 120 ? -39.138 6.781 26.139 1.00 62.78 120 LEU A C 1
ATOM 915 O O . LEU A 1 120 ? -37.937 6.785 26.409 1.00 62.78 120 LEU A O 1
ATOM 919 N N . ALA A 1 121 ? -40.028 7.515 26.817 1.00 65.75 121 ALA A N 1
ATOM 920 C CA . ALA A 1 121 ? -39.706 8.387 27.941 1.00 65.75 121 ALA A CA 1
ATOM 921 C C . ALA A 1 121 ? -39.101 7.643 29.148 1.00 65.75 121 ALA A C 1
ATOM 923 O O . ALA A 1 121 ? -38.467 8.273 29.992 1.00 65.75 121 ALA A O 1
ATOM 924 N N . GLN A 1 122 ? -39.258 6.316 29.230 1.00 83.56 122 GLN A N 1
ATOM 925 C CA . GLN A 1 122 ? -38.729 5.491 30.325 1.00 83.56 122 GLN A CA 1
ATOM 926 C C . GLN A 1 122 ? -37.456 4.704 29.965 1.00 83.56 122 GLN A C 1
ATOM 928 O O . GLN A 1 122 ? -37.018 3.852 30.743 1.00 83.56 122 GLN A O 1
ATOM 933 N N . VAL A 1 123 ? -36.851 4.975 28.803 1.00 89.94 123 VAL A N 1
ATOM 934 C CA . VAL A 1 123 ? -35.576 4.373 28.393 1.00 89.94 123 VAL A CA 1
ATOM 935 C C . VAL A 1 123 ? -34.445 5.383 28.580 1.00 89.94 123 VAL A C 1
ATOM 937 O O . VAL A 1 123 ? -34.373 6.396 27.886 1.00 89.94 123 VAL A O 1
ATOM 940 N N . SER A 1 124 ? -33.526 5.088 29.498 1.00 93.06 124 SER A N 1
ATOM 941 C CA . SER A 1 124 ? -32.308 5.882 29.712 1.00 93.06 124 SER A CA 1
ATOM 942 C C . SER A 1 124 ? -31.136 5.319 28.905 1.00 93.06 124 SER A C 1
ATOM 944 O O . SER A 1 124 ? -31.012 4.105 28.759 1.00 93.06 124 SER A O 1
ATOM 946 N N . VAL A 1 125 ? -30.265 6.187 28.382 1.00 92.62 125 VAL A N 1
ATOM 947 C CA . VAL A 1 125 ? -29.014 5.786 27.718 1.00 92.62 125 VAL A CA 1
ATOM 948 C C . VAL A 1 125 ? -27.846 6.384 28.489 1.00 92.62 125 VAL A C 1
ATOM 950 O O . VAL A 1 125 ? -27.751 7.599 28.631 1.00 92.62 125 VAL A O 1
ATOM 953 N N . GLU A 1 126 ? -26.968 5.525 28.992 1.00 93.88 126 GLU A N 1
ATOM 954 C CA . GLU A 1 126 ? -25.711 5.902 29.633 1.00 93.88 126 GLU A CA 1
ATOM 955 C C . GLU A 1 126 ? -24.578 5.585 28.655 1.00 93.88 126 GLU A C 1
ATOM 957 O O . GLU A 1 126 ? -24.331 4.417 28.348 1.00 93.88 126 GLU A O 1
ATOM 962 N N . THR A 1 127 ? -23.910 6.618 28.135 1.00 92.69 127 THR A N 1
ATOM 963 C CA . THR A 1 127 ? -22.788 6.458 27.202 1.00 92.69 127 THR A CA 1
ATOM 964 C C . THR A 1 127 ? -21.458 6.481 27.949 1.00 92.69 127 THR A C 1
ATOM 966 O O . THR A 1 127 ? -21.132 7.450 28.634 1.00 92.69 127 THR A O 1
ATOM 969 N N . ILE A 1 128 ? -20.665 5.424 27.783 1.00 91.62 128 ILE A N 1
ATOM 970 C CA . ILE A 1 128 ? -19.337 5.266 28.372 1.00 91.62 128 ILE A CA 1
ATOM 971 C C . ILE A 1 128 ? -18.308 5.415 27.253 1.00 91.62 128 ILE A C 1
ATOM 973 O O . ILE A 1 128 ? -18.197 4.543 26.388 1.00 91.62 128 ILE A O 1
ATOM 977 N N . ASN A 1 129 ? -17.538 6.505 27.293 1.00 89.44 129 ASN A N 1
ATOM 978 C CA . ASN A 1 129 ? -16.448 6.733 26.350 1.00 89.44 129 ASN A CA 1
ATOM 979 C C . ASN A 1 129 ? -15.179 5.973 26.784 1.00 89.44 129 ASN A C 1
ATOM 981 O O . ASN A 1 129 ? -14.613 6.223 27.848 1.00 89.44 129 ASN A O 1
ATOM 985 N N . LEU A 1 130 ? -14.733 5.046 25.942 1.00 88.38 130 LEU A N 1
ATOM 986 C CA . LEU A 1 130 ? -13.547 4.205 26.099 1.00 88.38 130 LEU A CA 1
ATOM 987 C C . LEU A 1 130 ? -12.361 4.681 25.247 1.00 88.38 130 LEU A C 1
ATOM 989 O O . LEU A 1 130 ? -11.328 4.000 25.196 1.00 88.38 130 LEU A O 1
ATOM 993 N N . GLY A 1 131 ? -12.507 5.823 24.573 1.00 82.75 131 GLY A N 1
ATOM 994 C CA . GLY A 1 131 ? -11.433 6.515 23.879 1.00 82.75 131 GLY A CA 1
ATOM 995 C C . GLY A 1 131 ? -10.305 6.877 24.843 1.00 82.75 131 GLY A C 1
ATOM 996 O O . GLY A 1 131 ? -10.517 7.138 26.031 1.00 82.75 131 GLY A O 1
ATOM 997 N N . LEU A 1 132 ? -9.073 6.851 24.341 1.00 82.31 132 LEU A N 1
ATOM 998 C CA . LEU A 1 132 ? -7.934 7.343 25.109 1.00 82.31 132 LEU A CA 1
ATOM 999 C C . LEU A 1 132 ? -8.008 8.869 25.158 1.00 82.31 132 LEU A C 1
ATOM 1001 O O . LEU A 1 132 ? -8.333 9.497 24.156 1.00 82.31 132 LEU A O 1
ATOM 1005 N N . ALA A 1 133 ? -7.704 9.460 26.313 1.00 79.56 133 ALA A N 1
ATOM 1006 C CA . ALA A 1 133 ? -7.698 10.916 26.458 1.00 79.56 133 ALA A CA 1
ATOM 1007 C C . ALA A 1 133 ? -6.567 11.567 25.644 1.00 79.56 133 ALA A C 1
ATOM 1009 O O . ALA A 1 133 ? -6.720 12.679 25.153 1.00 79.56 133 ALA A O 1
ATOM 1010 N N . GLN A 1 134 ? -5.442 10.861 25.510 1.00 84.25 134 GLN A N 1
ATOM 1011 C CA . GLN A 1 134 ? -4.260 11.297 24.771 1.00 84.25 134 GLN A CA 1
ATOM 1012 C C . GLN A 1 134 ? -3.690 10.105 23.981 1.00 84.25 134 GLN A C 1
ATOM 1014 O O . GLN A 1 134 ? -2.768 9.447 24.457 1.00 84.25 134 GLN A O 1
ATOM 1019 N N . PRO A 1 135 ? -4.292 9.729 22.836 1.00 88.56 135 PRO A N 1
ATOM 1020 C CA . PRO A 1 135 ? -3.745 8.676 21.989 1.00 88.56 135 PRO A CA 1
ATOM 1021 C C . PRO A 1 135 ? -2.487 9.177 21.272 1.00 88.56 135 PRO A C 1
ATOM 1023 O O . PRO A 1 135 ? -2.565 10.089 20.452 1.00 88.56 135 PRO A O 1
ATOM 1026 N N . THR A 1 136 ? -1.344 8.562 21.551 1.00 93.00 136 THR A N 1
ATOM 1027 C CA . THR A 1 136 ? -0.146 8.720 20.722 1.00 93.00 136 THR A CA 1
ATOM 1028 C C . THR A 1 136 ? -0.297 7.829 19.496 1.00 93.00 136 THR A C 1
ATOM 1030 O O . THR A 1 136 ? -0.518 6.630 19.648 1.00 93.00 136 THR A O 1
ATOM 1033 N N . ASN A 1 137 ? -0.239 8.414 18.300 1.00 95.19 137 ASN A N 1
ATOM 1034 C CA . ASN A 1 137 ? -0.293 7.666 17.048 1.00 95.19 137 ASN A CA 1
ATOM 1035 C C . ASN A 1 137 ? 0.512 8.367 15.959 1.00 95.19 137 ASN A C 1
ATOM 1037 O O . ASN A 1 137 ? 0.332 9.577 15.782 1.00 95.19 137 ASN A O 1
ATOM 1041 N N . VAL A 1 138 ? 1.311 7.621 15.200 1.00 97.12 138 VAL A N 1
ATOM 1042 C CA . VAL A 1 138 ? 1.845 8.078 13.909 1.00 97.12 138 VAL A CA 1
ATOM 1043 C C . VAL A 1 138 ? 1.641 6.974 12.886 1.00 97.12 138 VAL A C 1
ATOM 1045 O O . VAL A 1 138 ? 2.322 5.963 12.945 1.00 97.12 138 VAL A O 1
ATOM 1048 N N . GLY A 1 139 ? 0.743 7.204 11.931 1.00 97.06 139 GLY A N 1
ATOM 1049 C CA . GLY A 1 139 ? 0.358 6.204 10.939 1.00 97.06 139 GLY A CA 1
ATOM 1050 C C . GLY A 1 139 ? 0.863 6.518 9.537 1.00 97.06 139 GLY A C 1
ATOM 1051 O O . GLY A 1 139 ? 1.039 7.684 9.166 1.00 97.06 139 GLY A O 1
ATOM 1052 N N . ILE A 1 140 ? 1.041 5.476 8.725 1.00 97.81 140 ILE A N 1
ATOM 1053 C CA . ILE A 1 140 ? 1.278 5.602 7.284 1.00 97.81 140 ILE A CA 1
ATOM 1054 C C . ILE A 1 140 ? -0.066 5.843 6.591 1.00 97.81 140 ILE A C 1
ATOM 1056 O O . ILE A 1 140 ? -0.929 4.966 6.562 1.00 97.81 140 ILE A O 1
ATOM 1060 N N . THR A 1 141 ? -0.245 7.016 5.986 1.00 97.00 141 THR A N 1
ATOM 1061 C CA . THR A 1 141 ? -1.495 7.374 5.291 1.00 97.00 141 THR A CA 1
ATOM 1062 C C . THR A 1 141 ? -1.421 7.134 3.791 1.00 97.00 141 THR A C 1
ATOM 1064 O O . THR A 1 141 ? -2.431 6.813 3.166 1.00 97.00 141 THR A O 1
ATOM 1067 N N . THR A 1 142 ? -0.229 7.272 3.204 1.00 97.12 142 THR A N 1
ATOM 1068 C CA . THR A 1 142 ? -0.013 7.091 1.766 1.00 97.12 142 THR A CA 1
ATOM 1069 C C . THR A 1 142 ? 1.299 6.370 1.493 1.00 97.12 142 THR A C 1
ATOM 1071 O O . THR A 1 142 ? 2.335 6.693 2.072 1.00 97.12 142 THR A O 1
ATOM 1074 N N . LEU A 1 143 ? 1.258 5.443 0.533 1.00 96.56 143 LEU A N 1
ATOM 1075 C CA . LEU A 1 143 ? 2.433 4.851 -0.092 1.00 96.56 143 LEU A CA 1
ATOM 1076 C C . LEU A 1 143 ? 2.262 4.828 -1.611 1.00 96.56 143 LEU A C 1
ATOM 1078 O O . LEU A 1 143 ? 1.289 4.276 -2.123 1.00 96.56 143 LEU A O 1
ATOM 1082 N N . GLN A 1 144 ? 3.249 5.347 -2.336 1.00 95.56 144 GLN A N 1
ATOM 1083 C CA . GLN A 1 144 ? 3.334 5.210 -3.786 1.00 95.56 144 GLN A CA 1
ATOM 1084 C C . GLN A 1 144 ? 4.742 4.780 -4.201 1.00 95.56 144 GLN A C 1
ATOM 1086 O O . GLN A 1 144 ? 5.715 5.485 -3.953 1.00 95.56 144 GLN A O 1
ATOM 1091 N N . LEU A 1 145 ? 4.844 3.634 -4.877 1.00 93.88 145 LEU A N 1
ATOM 1092 C CA . LEU A 1 145 ? 6.079 3.177 -5.514 1.00 93.88 145 LEU A CA 1
ATOM 1093 C C . LEU A 1 145 ? 6.087 3.578 -6.986 1.00 93.88 145 LEU A C 1
ATOM 1095 O O . LEU A 1 145 ? 5.135 3.283 -7.712 1.00 93.88 145 LEU A O 1
ATOM 1099 N N . ARG A 1 146 ? 7.173 4.206 -7.441 1.00 91.06 146 ARG A N 1
ATOM 1100 C CA . ARG A 1 146 ? 7.372 4.547 -8.856 1.00 91.06 146 ARG A CA 1
ATOM 1101 C C . ARG A 1 146 ? 8.746 4.093 -9.350 1.00 91.06 146 ARG A C 1
ATOM 1103 O O . ARG A 1 146 ? 9.718 4.284 -8.625 1.00 91.06 146 ARG A O 1
ATOM 1110 N N . PRO A 1 147 ? 8.860 3.516 -10.557 1.00 87.38 147 PRO A N 1
ATOM 1111 C CA . PRO A 1 147 ? 10.163 3.274 -11.165 1.00 87.38 147 PRO A CA 1
ATOM 1112 C C . PRO A 1 147 ? 10.841 4.609 -11.500 1.00 87.38 147 PRO A C 1
ATOM 1114 O O . PRO A 1 147 ? 10.167 5.580 -11.854 1.00 87.38 147 PRO A O 1
ATOM 1117 N N . GLN A 1 148 ? 12.168 4.657 -11.416 1.00 84.81 148 GLN A N 1
ATOM 1118 C CA . GLN A 1 148 ? 12.935 5.802 -11.897 1.00 84.81 148 GLN A CA 1
ATOM 1119 C C . GLN A 1 148 ? 13.150 5.670 -13.417 1.00 84.81 148 GLN A C 1
ATOM 1121 O O . GLN A 1 148 ? 13.721 4.675 -13.859 1.00 84.81 148 GLN A O 1
ATOM 1126 N N . PRO A 1 149 ? 12.721 6.646 -14.244 1.00 69.94 149 PRO A N 1
ATOM 1127 C CA . PRO A 1 149 ? 12.729 6.495 -15.704 1.00 69.94 149 PRO A CA 1
ATOM 1128 C C . PRO A 1 149 ? 14.106 6.264 -16.340 1.00 69.94 149 PRO A C 1
ATOM 1130 O O . PRO A 1 149 ? 14.180 5.696 -17.424 1.00 69.94 149 PRO A O 1
ATOM 1133 N N . LEU A 1 150 ? 15.182 6.729 -15.698 1.00 73.12 150 LEU A N 1
ATOM 1134 C CA . LEU A 1 150 ? 16.547 6.675 -16.237 1.00 73.12 150 LEU A CA 1
ATOM 1135 C C . LEU A 1 150 ? 17.431 5.627 -15.549 1.00 73.12 150 LEU A C 1
ATOM 1137 O O . LEU A 1 150 ? 18.504 5.311 -16.055 1.00 73.12 150 LEU A O 1
ATOM 1141 N N . GLU A 1 151 ? 16.980 5.067 -14.426 1.00 76.38 151 GLU A N 1
ATOM 1142 C CA . GLU A 1 151 ? 17.752 4.127 -13.618 1.00 76.38 151 GLU A CA 1
ATOM 1143 C C . GLU A 1 151 ? 17.025 2.786 -13.563 1.00 76.38 151 GLU A C 1
ATOM 1145 O O . GLU A 1 151 ? 16.074 2.572 -12.807 1.00 76.38 151 GLU A O 1
ATOM 1150 N N . HIS A 1 152 ? 17.470 1.863 -14.413 1.00 76.75 152 HIS A N 1
ATOM 1151 C CA . HIS A 1 152 ? 16.880 0.536 -14.463 1.00 76.75 152 HIS A CA 1
ATOM 1152 C C . HIS A 1 152 ? 17.137 -0.206 -13.156 1.00 76.75 152 HIS A C 1
ATOM 1154 O O . HIS A 1 152 ? 18.216 -0.120 -12.571 1.00 76.75 152 HIS A O 1
ATOM 1160 N N . GLY A 1 153 ? 16.123 -0.918 -12.673 1.00 81.12 153 GLY A N 1
ATOM 1161 C CA . GLY A 1 153 ? 16.216 -1.569 -11.374 1.00 81.12 153 GLY A CA 1
ATOM 1162 C C . GLY A 1 153 ? 16.190 -0.595 -10.195 1.00 81.12 153 GLY A C 1
ATOM 1163 O O . GLY A 1 153 ? 16.469 -1.029 -9.084 1.00 81.12 153 GLY A O 1
ATOM 1164 N N . LYS A 1 154 ? 15.846 0.686 -10.382 1.00 87.19 154 LYS A N 1
ATOM 1165 C CA . LYS A 1 154 ? 15.623 1.636 -9.285 1.00 87.19 154 LYS A CA 1
ATOM 1166 C C . LYS A 1 154 ? 14.182 2.128 -9.267 1.00 87.19 154 LYS A C 1
ATOM 1168 O O . LYS A 1 154 ? 13.535 2.336 -10.293 1.00 87.19 154 LYS A O 1
ATOM 1173 N N . ALA A 1 155 ? 13.672 2.295 -8.061 1.00 91.19 155 ALA A N 1
ATOM 1174 C CA . ALA A 1 155 ? 12.360 2.822 -7.764 1.00 91.19 155 ALA A CA 1
ATOM 1175 C C . ALA A 1 155 ? 12.456 3.796 -6.586 1.00 91.19 155 ALA A C 1
ATOM 1177 O O . ALA A 1 155 ? 13.433 3.824 -5.843 1.00 91.19 155 ALA A O 1
ATOM 1178 N N . GLU A 1 156 ? 11.419 4.596 -6.410 1.00 93.81 156 GLU A N 1
ATOM 1179 C CA . GLU A 1 156 ? 11.259 5.498 -5.278 1.00 93.81 156 GLU A CA 1
ATOM 1180 C C . GLU A 1 156 ? 9.949 5.182 -4.571 1.00 93.81 156 GLU A C 1
ATOM 1182 O O . GLU A 1 156 ? 8.912 5.013 -5.220 1.00 93.81 156 GLU A O 1
ATOM 1187 N N . ALA A 1 157 ? 10.001 5.125 -3.243 1.00 95.19 157 ALA A N 1
ATOM 1188 C CA . ALA A 1 157 ? 8.833 5.072 -2.382 1.00 95.19 157 ALA A CA 1
ATOM 1189 C C . ALA A 1 157 ? 8.518 6.475 -1.866 1.00 95.19 157 ALA A C 1
ATOM 1191 O O . ALA A 1 157 ? 9.308 7.063 -1.132 1.00 95.19 157 ALA A O 1
ATOM 1192 N N . PHE A 1 158 ? 7.352 6.989 -2.239 1.00 96.94 158 PHE A N 1
ATOM 1193 C CA . PHE A 1 158 ? 6.738 8.168 -1.644 1.00 96.94 158 PHE A CA 1
ATOM 1194 C C . PHE A 1 158 ? 5.907 7.716 -0.465 1.00 96.94 158 PHE A C 1
ATOM 1196 O O . PHE A 1 158 ? 4.991 6.911 -0.637 1.00 96.94 158 PHE A O 1
ATOM 1203 N N . ILE A 1 159 ? 6.237 8.227 0.710 1.00 97.69 159 ILE A N 1
ATOM 1204 C CA . ILE A 1 159 ? 5.611 7.832 1.963 1.00 97.69 159 ILE A CA 1
ATOM 1205 C C . ILE A 1 159 ? 5.081 9.100 2.622 1.00 97.69 159 ILE A C 1
ATOM 1207 O O . ILE A 1 159 ? 5.808 10.089 2.744 1.00 97.69 159 ILE A O 1
ATOM 1211 N N . GLU A 1 160 ? 3.813 9.075 3.015 1.00 98.25 160 GLU A N 1
ATOM 1212 C CA . GLU A 1 160 ? 3.195 10.117 3.829 1.00 98.25 160 GLU A CA 1
ATOM 1213 C C . GLU A 1 160 ? 2.840 9.541 5.196 1.00 98.25 160 GLU A C 1
ATOM 1215 O O . GLU A 1 160 ? 2.215 8.480 5.290 1.00 98.25 160 GLU A O 1
ATOM 1220 N N . LEU A 1 161 ? 3.268 10.249 6.237 1.00 97.81 161 LEU A N 1
ATOM 1221 C CA . LEU A 1 161 ? 3.021 9.927 7.634 1.00 97.81 161 LEU A CA 1
ATOM 1222 C C . LEU A 1 161 ? 2.117 10.992 8.240 1.00 97.81 161 LEU A C 1
ATOM 1224 O O . LEU A 1 161 ? 2.273 12.177 7.934 1.00 97.81 161 LEU A O 1
ATOM 1228 N N . GLN A 1 162 ? 1.227 10.597 9.144 1.00 97.38 162 GLN A N 1
ATOM 1229 C CA . GLN A 1 162 ? 0.380 11.529 9.880 1.00 97.38 162 GLN A CA 1
ATOM 1230 C C . GLN A 1 162 ? 0.380 11.215 11.372 1.00 97.38 162 GLN A C 1
ATOM 1232 O O . GLN A 1 162 ? 0.124 10.084 11.781 1.00 97.38 162 GLN A O 1
ATOM 1237 N N . ALA A 1 163 ? 0.621 12.242 12.186 1.00 96.56 163 ALA A N 1
ATOM 1238 C CA . ALA A 1 163 ? 0.533 12.152 13.637 1.00 96.56 163 ALA A CA 1
ATOM 1239 C C . ALA A 1 163 ? -0.875 12.496 14.139 1.00 96.56 163 ALA A C 1
ATOM 1241 O O . ALA A 1 163 ? -1.557 13.369 13.593 1.00 96.56 163 ALA A O 1
ATOM 1242 N N . ALA A 1 164 ? -1.298 11.869 15.236 1.00 93.69 164 ALA A N 1
ATOM 1243 C CA . ALA A 1 164 ? -2.491 12.295 15.960 1.00 93.69 164 ALA A CA 1
ATOM 1244 C C . ALA A 1 164 ? -2.331 13.739 16.492 1.00 93.69 164 ALA A C 1
ATOM 1246 O O . ALA A 1 164 ? -1.230 14.138 16.882 1.00 93.69 164 ALA A O 1
ATOM 1247 N N . PRO A 1 165 ? -3.413 14.541 16.548 1.00 91.12 165 PRO A N 1
ATOM 1248 C CA . PRO A 1 165 ? -3.391 15.914 17.059 1.00 91.12 165 PRO A CA 1
ATOM 1249 C C . PRO A 1 165 ? -3.418 15.939 18.594 1.00 91.12 165 PRO A C 1
ATOM 1251 O O . PRO A 1 165 ? -4.351 16.460 19.203 1.00 91.12 165 PRO A O 1
ATOM 1254 N N . VAL A 1 166 ? -2.431 15.306 19.229 1.00 86.12 166 VAL A N 1
ATOM 1255 C CA . VAL A 1 166 ? -2.380 15.113 20.682 1.00 86.12 166 VAL A CA 1
ATOM 1256 C C . VAL A 1 166 ? -1.043 15.592 21.231 1.00 86.12 166 VAL A C 1
ATOM 1258 O O . VAL A 1 166 ? 0.011 15.141 20.793 1.00 86.12 166 VAL A O 1
ATOM 1261 N N . GLY A 1 167 ? -1.109 16.462 22.241 1.00 86.19 167 GLY A N 1
ATOM 1262 C CA . GLY A 1 167 ? 0.064 17.083 22.853 1.00 86.19 167 GLY A CA 1
ATOM 1263 C C . GLY A 1 167 ? 0.615 18.258 22.040 1.00 86.19 167 GLY A C 1
ATOM 1264 O O . GLY A 1 167 ? 0.119 18.570 20.961 1.00 86.19 167 GLY A O 1
ATOM 1265 N N . ASP A 1 168 ? 1.646 18.906 22.589 1.00 87.75 168 ASP A N 1
ATOM 1266 C CA . ASP A 1 168 ? 2.295 20.084 21.988 1.00 87.75 168 ASP A CA 1
ATOM 1267 C C . ASP A 1 168 ? 3.709 19.783 21.454 1.00 87.75 168 ASP A C 1
ATOM 1269 O O . ASP A 1 168 ? 4.331 20.628 20.810 1.00 87.75 168 ASP A O 1
ATOM 1273 N N . ALA A 1 169 ? 4.242 18.589 21.733 1.00 91.50 169 ALA A N 1
ATOM 1274 C CA . ALA A 1 169 ? 5.590 18.184 21.347 1.00 91.50 169 ALA A CA 1
ATOM 1275 C C . ALA A 1 169 ? 5.564 17.282 20.100 1.00 91.50 169 ALA A C 1
ATOM 1277 O O . ALA A 1 169 ? 4.686 16.423 20.012 1.00 91.50 169 ALA A O 1
ATOM 1278 N N . PRO A 1 170 ? 6.519 17.430 19.163 1.00 93.75 170 PRO A N 1
ATOM 1279 C CA . PRO A 1 170 ? 6.686 16.491 18.057 1.00 93.75 170 PRO A CA 1
ATOM 1280 C C . PRO A 1 170 ? 6.836 15.044 18.537 1.00 93.75 170 PRO A C 1
ATOM 1282 O O . PRO A 1 170 ? 7.479 14.780 19.555 1.00 93.75 170 PRO A O 1
ATOM 1285 N N . LEU A 1 171 ? 6.244 14.116 17.786 1.00 95.19 171 LEU A N 1
ATOM 1286 C CA . LEU A 1 171 ? 6.395 12.683 18.000 1.00 95.19 171 LEU A CA 1
ATOM 1287 C C . LEU A 1 171 ? 7.618 12.186 17.230 1.00 95.19 171 LEU A C 1
ATOM 1289 O O . LEU A 1 171 ? 7.704 12.350 16.013 1.00 95.19 171 LEU A O 1
ATOM 1293 N N . GLU A 1 172 ? 8.545 11.556 17.946 1.00 96.94 172 GLU A N 1
ATOM 1294 C CA . GLU A 1 172 ? 9.691 10.876 17.348 1.00 96.94 172 GLU A CA 1
ATOM 1295 C C . GLU A 1 172 ? 9.281 9.465 16.917 1.00 96.94 172 GLU A C 1
ATOM 1297 O O . GLU A 1 172 ? 8.794 8.667 17.722 1.00 96.94 172 GLU A O 1
ATOM 1302 N N . THR A 1 173 ? 9.494 9.149 15.642 1.00 97.50 173 THR A N 1
ATOM 1303 C CA . THR A 1 173 ? 9.197 7.838 15.059 1.00 97.50 173 THR A CA 1
ATOM 1304 C C . THR A 1 173 ? 10.369 7.338 14.225 1.00 97.50 173 THR A C 1
ATOM 1306 O O . THR A 1 173 ? 11.160 8.118 13.690 1.00 97.50 173 THR A O 1
ATOM 1309 N N . GLN A 1 174 ? 10.506 6.021 14.115 1.00 97.94 174 GLN A N 1
ATOM 1310 C CA . GLN A 1 174 ? 11.490 5.381 13.251 1.00 97.94 174 GLN A CA 1
ATOM 1311 C C . GLN A 1 174 ? 10.793 4.701 12.083 1.00 97.94 174 GLN A C 1
ATOM 1313 O O . GLN A 1 174 ? 9.943 3.837 12.278 1.00 97.94 174 GLN A O 1
ATOM 1318 N N . LEU A 1 175 ? 11.206 5.049 10.871 1.00 98.06 175 LEU A N 1
ATOM 1319 C CA . LEU A 1 175 ? 10.796 4.384 9.650 1.00 98.06 175 LEU A CA 1
ATOM 1320 C C . LEU A 1 175 ? 11.824 3.321 9.268 1.00 98.06 175 LEU A C 1
ATOM 1322 O O . LEU A 1 175 ? 12.991 3.615 9.008 1.00 98.06 175 LEU A O 1
ATOM 1326 N N . GLU A 1 176 ? 11.367 2.078 9.223 1.00 98.00 176 GLU A N 1
ATOM 1327 C CA . GLU A 1 176 ? 12.100 0.914 8.752 1.00 98.00 176 GLU A CA 1
ATOM 1328 C C . GLU A 1 176 ? 11.632 0.559 7.343 1.00 98.00 176 GLU A C 1
ATOM 1330 O O . GLU A 1 176 ? 10.451 0.291 7.122 1.00 98.00 176 GLU A O 1
ATOM 1335 N N . LEU A 1 177 ? 12.561 0.485 6.394 1.00 96.56 177 LEU A N 1
ATOM 1336 C CA . LEU A 1 177 ? 12.327 -0.193 5.126 1.00 96.56 177 LEU A CA 1
ATOM 1337 C C . LEU A 1 177 ? 12.944 -1.579 5.214 1.00 96.56 177 LEU A C 1
ATOM 1339 O O . LEU A 1 177 ? 14.162 -1.722 5.329 1.00 96.56 177 LEU A O 1
ATOM 1343 N N . LEU A 1 178 ? 12.095 -2.596 5.140 1.00 95.62 178 LEU A N 1
ATOM 1344 C CA . LEU A 1 178 ? 12.492 -3.988 5.094 1.00 95.62 178 LEU A CA 1
ATOM 1345 C C . LEU A 1 178 ? 12.256 -4.573 3.708 1.00 95.62 178 LEU A C 1
ATOM 1347 O O . LEU A 1 178 ? 11.260 -4.283 3.039 1.00 95.62 178 LEU A O 1
ATOM 1351 N N . ARG A 1 179 ? 13.142 -5.474 3.310 1.00 90.75 179 ARG A N 1
ATOM 1352 C CA . ARG A 1 179 ? 13.048 -6.238 2.077 1.00 90.75 179 ARG A CA 1
ATOM 1353 C C . ARG A 1 179 ? 13.174 -7.709 2.394 1.00 90.75 179 ARG A C 1
ATOM 1355 O O . ARG A 1 179 ? 14.148 -8.117 3.005 1.00 90.75 179 ARG A O 1
ATOM 1362 N N . GLU A 1 180 ? 12.153 -8.481 2.035 1.00 88.00 180 GLU A N 1
ATOM 1363 C CA . GLU A 1 180 ? 12.091 -9.917 2.362 1.00 88.00 180 GLU A CA 1
ATOM 1364 C C . GLU A 1 180 ? 12.361 -10.213 3.858 1.00 88.00 180 GLU A C 1
ATOM 1366 O O . GLU A 1 180 ? 12.830 -11.282 4.229 1.00 88.00 180 GLU A O 1
ATOM 1371 N N . GLY A 1 181 ? 12.034 -9.253 4.735 1.00 89.88 181 GLY A N 1
ATOM 1372 C CA . GLY A 1 181 ? 12.266 -9.327 6.180 1.00 89.88 181 GLY A CA 1
ATOM 1373 C C . GLY A 1 181 ? 13.601 -8.748 6.664 1.00 89.88 181 GLY A C 1
ATOM 1374 O O . GLY A 1 181 ? 13.748 -8.534 7.866 1.00 89.88 181 GLY A O 1
ATOM 1375 N N . GLU A 1 182 ? 14.538 -8.430 5.772 1.00 92.69 182 GLU A N 1
ATOM 1376 C CA . GLU A 1 182 ? 15.825 -7.815 6.110 1.00 92.69 182 GLU A CA 1
ATOM 1377 C C . GLU A 1 182 ? 15.731 -6.288 6.136 1.00 92.69 182 GLU A C 1
ATOM 1379 O O . GLU A 1 182 ? 15.132 -5.677 5.254 1.00 92.69 182 GLU A O 1
ATOM 1384 N N . LEU A 1 183 ? 16.323 -5.651 7.147 1.00 94.94 183 LEU A N 1
ATOM 1385 C CA . LEU A 1 183 ? 16.339 -4.193 7.270 1.00 94.94 183 LEU A CA 1
ATOM 1386 C C . LEU A 1 183 ? 17.310 -3.584 6.249 1.00 94.94 183 LEU A C 1
ATOM 1388 O O . LEU A 1 183 ? 18.514 -3.820 6.318 1.00 94.94 183 LEU A O 1
ATOM 1392 N N . VAL A 1 184 ? 16.783 -2.765 5.341 1.00 93.88 184 VAL A N 1
ATOM 1393 C CA . VAL A 1 184 ? 17.553 -2.069 4.298 1.00 93.88 184 VAL A CA 1
ATOM 1394 C C . VAL A 1 184 ? 17.803 -0.611 4.674 1.00 93.88 184 VAL A C 1
ATOM 1396 O O . VAL A 1 184 ? 18.886 -0.086 4.424 1.00 93.88 184 VAL A O 1
ATOM 1399 N N . LEU A 1 185 ? 16.815 0.049 5.283 1.00 95.50 185 LEU A N 1
ATOM 1400 C CA . LEU A 1 185 ? 16.914 1.442 5.714 1.00 95.50 185 LEU A CA 1
ATOM 1401 C C . LEU A 1 185 ? 16.265 1.627 7.084 1.00 95.50 185 LEU A C 1
ATOM 1403 O O . LEU A 1 185 ? 15.199 1.072 7.343 1.00 95.50 185 LEU A O 1
ATOM 1407 N N . LEU A 1 186 ? 16.885 2.463 7.913 1.00 97.25 186 LEU A N 1
ATOM 1408 C CA . LEU A 1 186 ? 16.324 2.981 9.155 1.00 97.25 186 LEU A CA 1
ATOM 1409 C C . LEU A 1 186 ? 16.475 4.504 9.163 1.00 97.25 186 LEU A C 1
ATOM 1411 O O . LEU A 1 186 ? 17.589 5.007 9.006 1.00 97.25 186 LEU A O 1
ATOM 1415 N N . GLN A 1 187 ? 15.378 5.228 9.362 1.00 97.06 187 GLN A N 1
ATOM 1416 C CA . GLN A 1 187 ? 15.372 6.688 9.408 1.00 97.06 187 GLN A CA 1
ATOM 1417 C C . GLN A 1 187 ? 14.533 7.192 10.583 1.00 97.06 187 GLN A C 1
ATOM 1419 O O . GLN A 1 187 ? 13.375 6.812 10.722 1.00 97.06 187 GLN A O 1
ATOM 1424 N N . SER A 1 188 ? 15.105 8.064 11.414 1.00 97.12 188 SER A N 1
ATOM 1425 C CA . SER A 1 188 ? 14.362 8.766 12.467 1.00 97.12 188 SER A CA 1
ATOM 1426 C C . SER A 1 188 ? 13.681 10.009 11.901 1.00 97.12 188 SER A C 1
ATOM 1428 O O . SER A 1 188 ? 14.288 10.745 11.120 1.00 97.12 188 SER A O 1
ATOM 1430 N N . LEU A 1 189 ? 12.435 10.238 12.303 1.00 96.94 189 LEU A N 1
ATOM 1431 C CA . LEU A 1 189 ? 11.584 11.330 11.846 1.00 96.94 189 LEU A CA 1
ATOM 1432 C C . LEU A 1 189 ? 10.902 11.985 13.049 1.00 96.94 189 LEU A C 1
ATOM 1434 O O . LEU A 1 189 ? 10.520 11.300 13.997 1.00 96.94 189 LEU A O 1
ATOM 1438 N N . SER A 1 190 ? 10.712 13.299 12.968 1.00 96.75 190 SER A N 1
ATOM 1439 C CA . SER A 1 190 ? 10.006 14.092 13.973 1.00 96.75 190 SER A CA 1
ATOM 1440 C C . SER A 1 190 ? 8.745 14.665 13.336 1.00 96.75 190 SER A C 1
ATOM 1442 O O . SER A 1 190 ? 8.837 15.482 12.419 1.00 96.75 190 SER A O 1
ATOM 1444 N N . VAL A 1 191 ? 7.570 14.208 13.774 1.00 96.94 191 VAL A N 1
ATOM 1445 C CA . VAL A 1 191 ? 6.280 14.598 13.185 1.00 96.94 191 VAL A CA 1
ATOM 1446 C C . VAL A 1 191 ? 5.526 15.502 14.166 1.00 96.94 191 VAL A C 1
ATOM 1448 O O . VAL A 1 191 ? 5.245 15.074 15.289 1.00 96.94 191 VAL A O 1
ATOM 1451 N N . PRO A 1 192 ? 5.179 16.751 13.797 1.00 96.06 192 PRO A N 1
ATOM 1452 C CA . PRO A 1 192 ? 4.402 17.634 14.668 1.00 96.06 192 PRO A CA 1
ATOM 1453 C C . PRO A 1 192 ? 3.025 17.040 15.020 1.00 96.06 192 PRO A C 1
ATOM 1455 O O . PRO A 1 192 ? 2.444 16.359 14.174 1.00 96.06 192 PRO A O 1
ATOM 1458 N N . PRO A 1 193 ? 2.442 17.338 16.199 1.00 94.62 193 PRO A N 1
ATOM 1459 C CA . PRO A 1 193 ? 1.089 16.897 16.548 1.00 94.62 193 PRO A CA 1
ATOM 1460 C C . PRO A 1 193 ? 0.054 17.325 15.505 1.00 94.62 193 PRO A C 1
ATOM 1462 O O . PRO A 1 193 ? -0.043 18.502 15.156 1.00 94.62 193 PRO A O 1
ATOM 1465 N N . GLY A 1 194 ? -0.716 16.367 14.984 1.00 94.38 194 GLY A N 1
ATOM 1466 C CA . GLY A 1 194 ? -1.694 16.604 13.913 1.00 94.38 194 GLY A CA 1
ATOM 1467 C C . GLY A 1 194 ? -1.070 16.943 12.555 1.00 94.38 194 GLY A C 1
ATOM 1468 O O . GLY A 1 194 ? -1.796 17.229 11.603 1.00 94.38 194 GLY A O 1
ATOM 1469 N N . GLY A 1 195 ? 0.261 16.947 12.476 1.00 95.94 195 GLY A N 1
ATOM 1470 C CA . GLY A 1 195 ? 1.037 17.262 11.294 1.00 95.94 195 GLY A CA 1
ATOM 1471 C C . GLY A 1 195 ? 1.202 16.071 10.359 1.00 95.94 195 GLY A C 1
ATOM 1472 O O . GLY A 1 195 ? 0.898 14.921 10.686 1.00 95.94 195 GLY A O 1
ATOM 1473 N N . THR A 1 196 ? 1.724 16.389 9.180 1.00 97.06 196 THR A N 1
ATOM 1474 C CA . THR A 1 196 ? 2.030 15.436 8.118 1.00 97.06 196 THR A CA 1
ATOM 1475 C C . THR A 1 196 ? 3.502 15.556 7.763 1.00 97.06 196 THR A C 1
ATOM 1477 O O . THR A 1 196 ? 3.992 16.672 7.596 1.00 97.06 196 THR A O 1
ATOM 1480 N N . GLU A 1 197 ? 4.175 14.422 7.595 1.00 97.62 197 GLU A N 1
ATOM 1481 C CA . GLU A 1 197 ? 5.553 14.356 7.109 1.00 97.62 197 GLU A CA 1
ATOM 1482 C C . GLU A 1 197 ? 5.605 13.537 5.818 1.00 97.62 197 GLU A C 1
ATOM 1484 O O . GLU A 1 197 ? 4.925 12.518 5.682 1.00 97.62 197 GLU A O 1
ATOM 1489 N N . ARG A 1 198 ? 6.395 13.997 4.843 1.00 97.50 198 ARG A N 1
ATOM 1490 C CA . ARG A 1 198 ? 6.526 13.355 3.530 1.00 97.50 198 ARG A CA 1
ATOM 1491 C C . ARG A 1 198 ? 7.978 13.056 3.238 1.00 97.50 198 ARG A C 1
ATOM 1493 O O . ARG A 1 198 ? 8.815 13.951 3.291 1.00 97.50 198 ARG A O 1
ATOM 1500 N N . LEU A 1 199 ? 8.250 11.826 2.829 1.00 95.94 199 LEU A N 1
ATOM 1501 C CA . LEU A 1 199 ? 9.593 11.398 2.478 1.00 95.94 199 LEU A CA 1
ATOM 1502 C C . LEU A 1 199 ? 9.620 10.581 1.190 1.00 95.94 199 LEU A C 1
ATOM 1504 O O . LEU A 1 199 ? 8.649 9.921 0.812 1.00 95.94 199 LEU A O 1
ATOM 1508 N N . ILE A 1 200 ? 10.769 10.650 0.523 1.00 96.00 200 ILE A N 1
ATOM 1509 C CA . ILE A 1 200 ? 11.092 9.860 -0.658 1.00 96.00 200 ILE A CA 1
ATOM 1510 C C . ILE A 1 200 ? 12.251 8.956 -0.277 1.00 96.00 200 ILE A C 1
ATOM 1512 O O . ILE A 1 200 ? 13.322 9.438 0.090 1.00 96.00 200 ILE A O 1
ATOM 1516 N N . VAL A 1 201 ? 12.032 7.652 -0.372 1.00 94.69 201 VAL A N 1
ATOM 1517 C CA . VAL A 1 201 ? 13.036 6.644 -0.045 1.00 94.69 201 VAL A CA 1
ATOM 1518 C C . VAL A 1 201 ? 13.448 5.906 -1.318 1.00 94.69 201 VAL A C 1
ATOM 1520 O O . VAL A 1 201 ? 12.570 5.416 -2.035 1.00 94.69 201 VAL A O 1
ATOM 1523 N N . PRO A 1 202 ? 14.754 5.795 -1.624 1.00 92.38 202 PRO A N 1
ATOM 1524 C CA . PRO A 1 202 ? 15.206 4.977 -2.739 1.00 92.38 202 PRO A CA 1
ATOM 1525 C C . PRO A 1 202 ? 14.939 3.495 -2.456 1.00 92.38 202 PRO A C 1
ATOM 1527 O O . PRO A 1 202 ? 15.233 2.980 -1.378 1.00 92.38 202 PRO A O 1
ATOM 1530 N N . VAL A 1 203 ? 14.408 2.800 -3.455 1.00 91.75 203 VAL A N 1
ATOM 1531 C CA . VAL A 1 203 ? 14.127 1.366 -3.437 1.00 91.75 203 VAL A CA 1
ATOM 1532 C C . VAL A 1 203 ? 14.849 0.730 -4.609 1.00 91.75 203 VAL A C 1
ATOM 1534 O O . VAL A 1 203 ? 14.610 1.058 -5.767 1.00 91.75 203 VAL A O 1
ATOM 1537 N N . ASP A 1 204 ? 15.734 -0.215 -4.333 1.00 87.44 204 ASP A N 1
ATOM 1538 C CA . ASP A 1 204 ? 16.301 -1.031 -5.398 1.00 87.44 204 ASP A CA 1
ATOM 1539 C C . ASP A 1 204 ? 15.226 -2.020 -5.878 1.00 87.44 204 ASP A C 1
ATOM 1541 O O . ASP A 1 204 ? 14.675 -2.747 -5.067 1.00 87.44 204 ASP A O 1
ATOM 1545 N N . ALA A 1 205 ? 14.877 -2.070 -7.157 1.00 84.00 205 ALA A N 1
ATOM 1546 C CA . ALA A 1 205 ? 13.892 -3.001 -7.708 1.00 84.00 205 ALA A CA 1
ATOM 1547 C C . ALA A 1 205 ? 14.481 -4.366 -8.100 1.00 84.00 205 ALA A C 1
ATOM 1549 O O . ALA A 1 205 ? 13.724 -5.307 -8.323 1.00 84.00 205 ALA A O 1
ATOM 1550 N N . SER A 1 206 ? 15.809 -4.509 -8.126 1.00 76.94 206 SER A N 1
ATOM 1551 C CA . SER A 1 206 ? 16.481 -5.733 -8.581 1.00 76.94 206 SER A CA 1
ATOM 1552 C C . SER A 1 206 ? 16.541 -6.859 -7.541 1.00 76.94 206 SER A C 1
ATOM 1554 O O . SER A 1 206 ? 16.626 -8.024 -7.913 1.00 76.94 206 SER A O 1
ATOM 1556 N N . GLN A 1 207 ? 16.470 -6.558 -6.241 1.00 75.19 207 GLN A N 1
ATOM 1557 C CA . GLN A 1 207 ? 16.718 -7.551 -5.176 1.00 75.19 207 GLN A CA 1
ATOM 1558 C C . GLN A 1 207 ? 15.451 -8.192 -4.578 1.00 75.19 207 GLN A C 1
ATOM 1560 O O . GLN A 1 207 ? 15.438 -8.559 -3.408 1.00 75.19 207 GLN A O 1
ATOM 1565 N N . GLY A 1 208 ? 14.343 -8.247 -5.321 1.00 78.38 208 GLY A N 1
ATOM 1566 C CA . GLY A 1 208 ? 13.123 -8.929 -4.873 1.00 78.38 208 GLY A CA 1
ATOM 1567 C C . GLY A 1 208 ? 11.832 -8.122 -5.035 1.00 78.38 208 GLY A C 1
ATOM 1568 O O . GLY A 1 208 ? 11.867 -6.895 -5.175 1.00 78.38 208 GLY A O 1
ATOM 1569 N N . PRO A 1 209 ? 10.675 -8.804 -5.012 1.00 87.75 209 PRO A N 1
ATOM 1570 C CA . PRO A 1 209 ? 9.414 -8.258 -5.499 1.00 87.75 209 PRO A CA 1
ATOM 1571 C C . PRO A 1 209 ? 8.628 -7.467 -4.453 1.00 87.75 209 PRO A C 1
ATOM 1573 O O . PRO A 1 209 ? 7.582 -6.920 -4.788 1.00 87.75 209 PRO A O 1
ATOM 1576 N N . THR A 1 210 ? 9.027 -7.446 -3.180 1.00 93.25 210 THR A N 1
ATOM 1577 C CA . THR A 1 210 ? 8.219 -6.848 -2.105 1.00 93.25 210 THR A CA 1
ATOM 1578 C C . THR A 1 210 ? 9.072 -6.048 -1.137 1.00 93.25 210 THR A C 1
ATOM 1580 O O . THR A 1 210 ? 10.135 -6.493 -0.706 1.00 93.25 210 THR A O 1
ATOM 1583 N N . VAL A 1 211 ? 8.560 -4.879 -0.766 1.00 95.06 211 VAL A N 1
ATOM 1584 C CA . VAL A 1 211 ? 9.073 -4.054 0.326 1.00 95.06 211 VAL A CA 1
ATOM 1585 C C . VAL A 1 211 ? 8.025 -3.952 1.422 1.00 95.06 211 VAL A C 1
ATOM 1587 O O . VAL A 1 211 ? 6.820 -3.941 1.164 1.00 95.06 211 VAL A O 1
ATOM 1590 N N . THR A 1 212 ? 8.502 -3.896 2.656 1.00 97.25 212 THR A N 1
ATOM 1591 C CA . THR A 1 212 ? 7.699 -3.625 3.843 1.00 97.25 212 THR A CA 1
ATOM 1592 C C . THR A 1 212 ? 8.204 -2.334 4.448 1.00 97.25 212 THR A C 1
ATOM 1594 O O . THR A 1 212 ? 9.385 -2.232 4.759 1.00 97.25 212 THR A O 1
ATOM 1597 N N . ILE A 1 213 ? 7.325 -1.359 4.619 1.00 97.50 213 ILE A N 1
ATOM 1598 C CA . ILE A 1 213 ? 7.627 -0.157 5.389 1.00 97.50 213 ILE A CA 1
ATOM 1599 C C . ILE A 1 213 ? 6.951 -0.328 6.740 1.00 97.50 213 ILE A C 1
ATOM 1601 O O . ILE A 1 213 ? 5.779 -0.703 6.800 1.00 97.50 213 ILE A O 1
ATOM 1605 N N . ARG A 1 214 ? 7.709 -0.105 7.809 1.00 98.12 214 ARG A N 1
ATOM 1606 C CA . ARG A 1 214 ? 7.240 -0.210 9.187 1.00 98.12 214 ARG A CA 1
ATOM 1607 C C . ARG A 1 214 ? 7.604 1.052 9.954 1.00 98.12 214 ARG A C 1
ATOM 1609 O O . ARG A 1 214 ? 8.747 1.491 9.886 1.00 98.12 214 ARG A O 1
ATOM 1616 N N . LEU A 1 215 ? 6.664 1.578 10.722 1.00 98.00 215 LEU A N 1
ATOM 1617 C CA . LEU A 1 215 ? 6.907 2.606 11.721 1.00 98.00 215 LEU A CA 1
ATOM 1618 C C . LEU A 1 215 ? 7.143 1.987 13.097 1.00 98.00 215 LEU A C 1
ATOM 1620 O O . LEU A 1 215 ? 6.643 0.909 13.425 1.00 98.00 215 LEU A O 1
ATOM 1624 N N . ARG A 1 216 ? 7.942 2.679 13.904 1.00 97.44 216 ARG A N 1
ATOM 1625 C CA . ARG A 1 216 ? 8.089 2.422 15.333 1.00 97.44 216 ARG A CA 1
ATOM 1626 C C . ARG A 1 216 ? 8.025 3.742 16.072 1.00 97.44 216 ARG A C 1
ATOM 1628 O O . ARG A 1 216 ? 8.988 4.509 16.063 1.00 97.44 216 ARG A O 1
ATOM 1635 N N . THR A 1 217 ? 6.903 3.961 16.738 1.00 95.94 217 THR A N 1
ATOM 1636 C CA . THR A 1 217 ? 6.655 5.137 17.571 1.00 95.94 217 THR A CA 1
ATOM 1637 C C . THR A 1 217 ? 6.467 4.680 19.015 1.00 95.94 217 THR A C 1
ATOM 1639 O O . THR A 1 217 ? 5.756 3.712 19.289 1.00 95.94 217 THR A O 1
ATOM 1642 N N . GLU A 1 218 ? 7.135 5.332 19.966 1.00 93.38 218 GLU A N 1
ATOM 1643 C CA . GLU A 1 218 ? 6.973 4.983 21.378 1.00 93.38 218 GLU A CA 1
ATOM 1644 C C . GLU A 1 218 ? 5.563 5.344 21.864 1.00 93.38 218 GLU A C 1
ATOM 1646 O O . GLU A 1 218 ? 5.085 6.459 21.667 1.00 93.38 218 GLU A O 1
ATOM 1651 N N . GLY A 1 219 ? 4.898 4.393 22.523 1.00 90.50 219 GLY A N 1
ATOM 1652 C CA . GLY A 1 219 ? 3.550 4.599 23.048 1.00 90.50 219 GLY A CA 1
ATOM 1653 C C . GLY A 1 219 ? 2.449 4.600 21.988 1.00 90.50 219 GLY A C 1
ATOM 1654 O O . GLY A 1 219 ? 1.329 4.977 22.325 1.00 90.50 219 GLY A O 1
ATOM 1655 N N . ASP A 1 220 ? 2.746 4.175 20.755 1.00 92.69 220 ASP A N 1
ATOM 1656 C CA . ASP A 1 220 ? 1.749 4.033 19.696 1.00 92.69 220 ASP A CA 1
ATOM 1657 C C . ASP A 1 220 ? 0.590 3.115 20.118 1.00 92.69 220 ASP A C 1
ATOM 1659 O O . ASP A 1 220 ? 0.782 2.087 20.781 1.00 92.69 220 ASP A O 1
ATOM 1663 N N . VAL A 1 221 ? -0.633 3.511 19.768 1.00 91.38 221 VAL A N 1
ATOM 1664 C CA . VAL A 1 221 ? -1.865 2.828 20.182 1.00 91.38 221 VAL A CA 1
ATOM 1665 C C . VAL A 1 221 ? -2.673 2.257 19.015 1.00 91.38 221 VAL A C 1
ATOM 1667 O O . VAL A 1 221 ? -3.748 1.697 19.270 1.00 91.38 221 VAL A O 1
ATOM 1670 N N . LEU A 1 222 ? -2.200 2.376 17.768 1.00 90.19 222 LEU A N 1
ATOM 1671 C CA . LEU A 1 222 ? -2.889 1.906 16.564 1.00 90.19 222 LEU A CA 1
ATOM 1672 C C . LEU A 1 222 ? -1.939 1.197 15.584 1.00 90.19 222 LEU A C 1
ATOM 1674 O O . LEU A 1 222 ? -1.892 1.508 14.408 1.00 90.19 222 LEU A O 1
ATOM 1678 N N . ALA A 1 223 ? -1.341 0.085 16.008 1.00 90.62 223 ALA A N 1
ATOM 1679 C CA . ALA A 1 223 ? -0.419 -0.705 15.178 1.00 90.62 223 ALA A CA 1
ATOM 1680 C C . ALA A 1 223 ? -0.926 -1.174 13.786 1.00 90.62 223 ALA A C 1
ATOM 1682 O O . ALA A 1 223 ? -0.163 -1.738 13.002 1.00 90.62 223 ALA A O 1
ATOM 1683 N N . SER A 1 224 ? -2.214 -1.010 13.467 1.00 90.62 224 SER A N 1
ATOM 1684 C CA . SER A 1 224 ? -2.770 -1.332 12.149 1.00 90.62 224 SER A CA 1
ATOM 1685 C C . SER A 1 224 ? -2.341 -0.376 11.031 1.00 90.62 224 SER A C 1
ATOM 1687 O O . SER A 1 224 ? -2.464 -0.763 9.872 1.00 90.62 224 SER A O 1
ATOM 1689 N N . ASP A 1 225 ? -1.890 0.842 11.348 1.00 96.06 225 ASP A N 1
ATOM 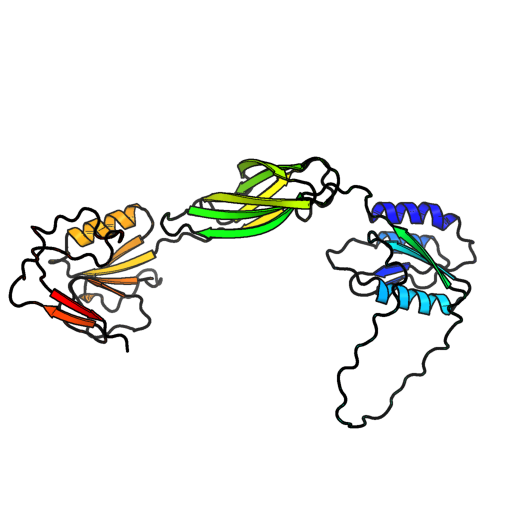1690 C CA . ASP A 1 225 ? -1.396 1.819 10.363 1.00 96.06 225 ASP A CA 1
ATOM 1691 C C . ASP A 1 225 ? 0.142 1.968 10.361 1.00 96.06 225 ASP A C 1
ATOM 1693 O O . ASP A 1 225 ? 0.691 2.695 9.531 1.00 96.06 225 ASP A O 1
ATOM 1697 N N . ASP A 1 226 ? 0.844 1.207 11.207 1.00 97.38 226 ASP A N 1
ATOM 1698 C CA . ASP A 1 226 ? 2.308 1.198 11.297 1.00 97.38 226 ASP A CA 1
ATOM 1699 C C . ASP A 1 226 ? 2.987 0.468 10.133 1.00 97.38 226 ASP A C 1
ATOM 1701 O O . ASP A 1 226 ? 4.169 0.689 9.869 1.00 97.38 226 ASP A O 1
ATOM 1705 N N . VAL A 1 227 ? 2.298 -0.469 9.473 1.00 97.31 227 VAL A N 1
ATOM 1706 C CA . VAL A 1 227 ? 2.915 -1.386 8.504 1.00 97.31 227 VAL A CA 1
ATOM 1707 C C . VAL A 1 227 ? 2.183 -1.360 7.176 1.00 97.31 227 VAL A C 1
ATOM 1709 O O . VAL A 1 227 ? 0.984 -1.617 7.096 1.00 97.31 227 VAL A O 1
ATOM 1712 N N . VAL A 1 228 ? 2.945 -1.164 6.104 1.00 96.81 228 VAL A N 1
ATOM 1713 C CA . VAL A 1 228 ? 2.457 -1.307 4.734 1.00 96.81 228 VAL A CA 1
ATOM 1714 C C . VAL A 1 228 ? 3.376 -2.224 3.937 1.00 96.81 228 VAL A C 1
ATOM 1716 O O . VAL A 1 228 ? 4.605 -2.150 4.009 1.00 96.81 228 VAL A O 1
ATOM 1719 N N . HIS A 1 229 ? 2.763 -3.099 3.146 1.00 95.75 229 HIS A N 1
ATOM 1720 C CA . HIS A 1 229 ? 3.455 -3.967 2.205 1.00 95.75 229 HIS A CA 1
ATOM 1721 C C . HIS A 1 229 ? 3.148 -3.508 0.788 1.00 95.75 229 HIS A C 1
ATOM 1723 O O . HIS A 1 229 ? 1.989 -3.260 0.450 1.00 95.75 229 HIS A O 1
ATOM 1729 N N . ALA A 1 230 ? 4.170 -3.432 -0.057 1.00 94.56 230 ALA A N 1
ATOM 1730 C CA . ALA A 1 230 ? 3.981 -3.080 -1.453 1.00 94.56 230 ALA A CA 1
ATOM 1731 C C . ALA A 1 230 ? 4.864 -3.909 -2.375 1.00 94.56 230 ALA A C 1
ATOM 1733 O O . ALA A 1 230 ? 6.002 -4.262 -2.053 1.00 94.56 230 ALA A O 1
ATOM 1734 N N . ARG A 1 231 ? 4.314 -4.212 -3.551 1.00 92.62 231 ARG A N 1
ATOM 1735 C CA . ARG A 1 231 ? 5.040 -4.908 -4.605 1.00 92.62 231 ARG A CA 1
ATOM 1736 C C . ARG A 1 231 ? 5.915 -3.907 -5.348 1.00 92.62 231 ARG A C 1
ATOM 1738 O O . ARG A 1 231 ? 5.413 -2.905 -5.853 1.00 92.62 231 ARG A O 1
ATOM 1745 N N . VAL A 1 232 ? 7.208 -4.192 -5.428 1.00 90.56 232 VAL A N 1
ATOM 1746 C CA . VAL A 1 232 ? 8.135 -3.384 -6.217 1.00 90.56 232 VAL A CA 1
ATOM 1747 C C . VAL A 1 232 ? 7.881 -3.670 -7.699 1.00 90.56 232 VAL A C 1
ATOM 1749 O O . VAL A 1 232 ? 7.781 -4.846 -8.066 1.00 90.56 232 VAL A O 1
ATOM 1752 N N . PRO A 1 233 ? 7.733 -2.638 -8.552 1.00 82.06 233 PRO A N 1
ATOM 1753 C CA . PRO A 1 233 ? 7.613 -2.834 -9.990 1.00 82.06 233 PRO A CA 1
ATOM 1754 C C . PRO A 1 233 ? 8.792 -3.652 -10.516 1.00 82.06 233 PRO A C 1
ATOM 1756 O O . PRO A 1 233 ? 9.945 -3.347 -10.218 1.00 82.06 233 PRO A O 1
ATOM 1759 N N . GLU A 1 234 ? 8.501 -4.696 -11.285 1.00 75.62 234 GLU A N 1
ATOM 1760 C CA . GLU A 1 234 ? 9.541 -5.534 -11.869 1.00 75.62 234 GLU A CA 1
ATOM 1761 C C . GLU A 1 234 ? 10.285 -4.737 -12.942 1.00 75.62 234 GLU A C 1
ATOM 1763 O O . GLU A 1 234 ? 9.715 -4.344 -13.962 1.00 75.62 234 GLU A O 1
ATOM 1768 N N . ALA A 1 235 ? 11.569 -4.491 -12.703 1.00 74.62 235 ALA A N 1
ATOM 1769 C CA . ALA A 1 235 ? 12.458 -3.949 -13.712 1.00 74.62 235 ALA A CA 1
ATOM 1770 C C . ALA A 1 235 ? 12.905 -5.103 -14.616 1.00 74.62 235 ALA A C 1
ATOM 1772 O O . ALA A 1 235 ? 13.927 -5.737 -14.368 1.00 74.62 235 ALA A O 1
ATOM 1773 N N . ARG A 1 236 ? 12.093 -5.424 -15.629 1.00 81.88 236 ARG A N 1
ATOM 1774 C CA . ARG A 1 236 ? 12.507 -6.348 -16.690 1.00 81.88 236 ARG A CA 1
ATOM 1775 C C . ARG A 1 236 ? 13.164 -5.570 -17.820 1.00 81.88 236 ARG A C 1
ATOM 1777 O O . ARG A 1 236 ? 12.640 -4.531 -18.232 1.00 81.88 236 ARG A O 1
ATOM 1784 N N . ALA A 1 237 ? 14.268 -6.088 -18.342 1.00 85.06 237 ALA A N 1
ATOM 1785 C CA . ALA A 1 237 ? 14.887 -5.538 -19.536 1.00 85.06 237 ALA A CA 1
ATOM 1786 C C . ALA A 1 237 ? 13.893 -5.562 -20.712 1.00 85.06 237 ALA A C 1
ATOM 1788 O O . ALA A 1 237 ? 13.108 -6.505 -20.876 1.00 85.06 237 ALA A O 1
ATOM 1789 N N . ILE A 1 238 ? 13.923 -4.509 -21.527 1.00 88.12 238 ILE A N 1
ATOM 1790 C CA . ILE A 1 238 ? 13.157 -4.439 -22.771 1.00 88.12 238 ILE A CA 1
ATOM 1791 C C . ILE A 1 238 ? 13.786 -5.423 -23.753 1.00 88.12 238 ILE A C 1
ATOM 1793 O O . ILE A 1 238 ? 14.988 -5.385 -23.990 1.00 88.12 238 ILE A O 1
ATOM 1797 N N . ARG A 1 239 ? 12.992 -6.295 -24.363 1.00 92.62 239 ARG A N 1
ATOM 1798 C CA . ARG A 1 239 ? 13.472 -7.214 -25.395 1.00 92.62 239 ARG A CA 1
ATOM 1799 C C . ARG A 1 239 ? 13.364 -6.558 -26.757 1.00 92.62 239 ARG A C 1
ATOM 1801 O O . ARG A 1 239 ? 12.262 -6.406 -27.285 1.00 92.62 239 ARG A O 1
ATOM 1808 N N . ALA A 1 240 ? 14.505 -6.217 -27.339 1.00 94.69 240 ALA A N 1
ATOM 1809 C CA . ALA A 1 240 ? 14.582 -5.608 -28.655 1.00 94.69 240 ALA A CA 1
ATOM 1810 C C . ALA A 1 240 ? 15.099 -6.596 -29.696 1.00 94.69 240 ALA A C 1
ATOM 1812 O O . ALA A 1 240 ? 16.192 -7.142 -29.555 1.00 94.69 240 ALA A O 1
ATOM 1813 N N . ALA A 1 241 ? 14.352 -6.781 -30.782 1.00 95.31 241 ALA A N 1
ATOM 1814 C CA . ALA A 1 241 ? 14.899 -7.420 -31.972 1.00 95.31 241 ALA A CA 1
ATOM 1815 C C . ALA A 1 241 ? 15.546 -6.364 -32.862 1.00 95.31 241 ALA A C 1
ATOM 1817 O O . ALA A 1 241 ? 14.857 -5.498 -33.389 1.00 95.31 241 ALA A O 1
ATOM 1818 N N . TRP A 1 242 ? 16.856 -6.444 -33.054 1.00 96.12 242 TRP A N 1
ATOM 1819 C CA . TRP A 1 242 ? 17.587 -5.575 -33.966 1.00 96.12 242 TRP A CA 1
ATOM 1820 C C . TRP A 1 242 ? 17.753 -6.267 -35.316 1.00 96.12 242 TRP A C 1
ATOM 1822 O O . TRP A 1 242 ? 18.601 -7.144 -35.488 1.00 96.12 242 TRP A O 1
ATOM 1832 N N . VAL A 1 243 ? 16.894 -5.891 -36.263 1.00 95.75 243 VAL A N 1
ATOM 1833 C CA . VAL A 1 243 ? 16.867 -6.438 -37.616 1.00 95.75 243 VAL A CA 1
ATOM 1834 C C . VAL A 1 243 ? 17.764 -5.596 -38.509 1.00 95.75 243 VAL A C 1
ATOM 1836 O O . VAL A 1 243 ? 17.403 -4.483 -38.891 1.00 95.75 243 VAL A O 1
ATOM 1839 N N . THR A 1 244 ? 18.934 -6.137 -38.843 1.00 95.38 244 THR A N 1
ATOM 1840 C CA . THR A 1 244 ? 19.957 -5.436 -39.630 1.00 95.38 244 THR A CA 1
ATOM 1841 C C . THR A 1 244 ? 20.642 -6.397 -40.605 1.00 95.38 244 THR A C 1
ATOM 1843 O O . THR A 1 244 ? 20.883 -7.562 -40.255 1.00 95.38 244 THR A O 1
ATOM 1846 N N . PRO A 1 245 ? 20.964 -5.986 -41.846 1.00 93.19 245 PRO A N 1
ATOM 1847 C CA . PRO A 1 245 ? 21.709 -6.843 -42.756 1.00 93.19 245 PRO A CA 1
ATOM 1848 C C . PRO A 1 245 ? 23.115 -7.142 -42.188 1.00 93.19 245 PRO A C 1
ATOM 1850 O O . PRO A 1 245 ? 23.884 -6.213 -41.943 1.00 93.19 245 PRO A O 1
ATOM 1853 N N . PRO A 1 246 ? 23.535 -8.419 -42.051 1.00 85.88 246 PRO A N 1
ATOM 1854 C CA . PRO A 1 246 ? 24.776 -8.776 -41.345 1.00 85.88 246 PRO A CA 1
ATOM 1855 C C . PRO A 1 246 ? 26.053 -8.135 -41.902 1.00 85.88 246 PRO A C 1
ATOM 1857 O O . PRO A 1 246 ? 27.049 -8.005 -41.200 1.00 85.88 246 PRO A O 1
ATOM 1860 N N . LYS A 1 247 ? 26.045 -7.771 -43.189 1.00 86.31 247 LYS A N 1
ATOM 1861 C CA . LYS A 1 247 ? 27.199 -7.189 -43.887 1.00 86.31 247 LYS A CA 1
ATOM 1862 C C . LYS A 1 247 ? 27.262 -5.664 -43.806 1.00 86.31 247 LYS A C 1
ATOM 1864 O O . LYS A 1 247 ? 28.294 -5.106 -44.158 1.00 86.31 247 LYS A O 1
ATOM 1869 N N . THR A 1 248 ? 26.173 -5.009 -43.414 1.00 86.19 248 THR A N 1
ATOM 1870 C CA . THR A 1 248 ? 26.058 -3.543 -43.394 1.00 86.19 248 THR A CA 1
ATOM 1871 C C . THR A 1 248 ? 25.613 -3.020 -42.034 1.00 86.19 248 THR A C 1
ATOM 1873 O O . THR A 1 248 ? 25.253 -1.854 -41.933 1.00 86.19 248 THR A O 1
ATOM 1876 N N . ALA A 1 249 ? 25.645 -3.857 -40.992 1.00 86.75 249 ALA A N 1
ATOM 1877 C CA . ALA A 1 249 ? 25.338 -3.431 -39.635 1.00 86.75 249 ALA A CA 1
ATOM 1878 C C . ALA A 1 249 ? 26.202 -2.220 -39.262 1.00 86.75 249 ALA A C 1
ATOM 1880 O O . ALA A 1 249 ? 27.431 -2.264 -39.378 1.00 86.75 249 ALA A O 1
ATOM 1881 N N . ASP A 1 250 ? 25.549 -1.132 -38.858 1.00 88.19 250 ASP A N 1
ATOM 1882 C CA . ASP A 1 250 ? 26.242 0.098 -38.502 1.00 88.19 250 ASP A CA 1
ATOM 1883 C C . ASP A 1 250 ? 26.986 -0.090 -37.165 1.00 88.19 250 ASP A C 1
ATOM 1885 O O . ASP A 1 250 ? 26.350 -0.378 -36.143 1.00 88.19 250 ASP A O 1
ATOM 1889 N N . PRO A 1 251 ? 28.324 0.072 -37.127 1.00 89.00 251 PRO A N 1
ATOM 1890 C CA . PRO A 1 251 ? 29.097 -0.132 -35.906 1.00 89.00 251 PRO A CA 1
ATOM 1891 C C . PRO A 1 251 ? 28.719 0.853 -34.791 1.00 89.00 251 PRO A C 1
ATOM 1893 O O . PRO A 1 251 ? 28.877 0.520 -33.617 1.00 89.00 251 PRO A O 1
ATOM 1896 N N . PHE A 1 252 ? 28.209 2.045 -35.121 1.00 89.00 252 PHE A N 1
ATOM 1897 C CA . PHE A 1 252 ? 27.780 3.016 -34.111 1.00 89.00 252 PHE A CA 1
ATOM 1898 C C . PHE A 1 252 ? 26.473 2.592 -33.442 1.00 89.00 252 PHE A C 1
ATOM 1900 O O . PHE A 1 252 ? 26.385 2.603 -32.214 1.00 89.00 252 PHE A O 1
ATOM 1907 N N . THR A 1 253 ? 25.493 2.146 -34.227 1.00 90.25 253 THR A N 1
ATOM 1908 C CA . THR A 1 253 ? 24.248 1.556 -33.721 1.00 90.25 253 THR A CA 1
ATOM 1909 C C . THR A 1 253 ? 24.538 0.318 -32.870 1.00 90.25 253 THR A C 1
ATOM 1911 O O . THR A 1 253 ? 24.015 0.200 -31.761 1.00 90.25 253 THR A O 1
ATOM 1914 N N . GLN A 1 254 ? 25.448 -0.556 -33.315 1.00 91.12 254 GLN A N 1
ATOM 1915 C CA . GLN A 1 254 ? 25.882 -1.718 -32.535 1.00 91.12 254 GLN A CA 1
ATOM 1916 C C . GLN A 1 254 ? 26.473 -1.329 -31.176 1.00 91.12 254 GLN A C 1
ATOM 1918 O O . GLN A 1 254 ? 26.142 -1.940 -30.157 1.00 91.12 254 GLN A O 1
ATOM 1923 N N . LEU A 1 255 ? 27.351 -0.321 -31.158 1.00 90.81 255 LEU A N 1
ATOM 1924 C CA . LEU A 1 255 ? 27.994 0.165 -29.941 1.00 90.81 255 LEU A CA 1
ATOM 1925 C C . LEU A 1 255 ? 26.966 0.774 -28.980 1.00 90.81 255 LEU A C 1
ATOM 1927 O O . LEU A 1 255 ? 26.986 0.465 -27.791 1.00 90.81 255 LEU A O 1
ATOM 1931 N N . ALA A 1 256 ? 26.045 1.592 -29.496 1.00 89.25 256 ALA A N 1
ATOM 1932 C CA . ALA A 1 256 ? 24.991 2.214 -28.701 1.00 89.25 256 ALA A CA 1
ATOM 1933 C C . ALA A 1 256 ? 24.063 1.167 -28.064 1.00 89.25 256 ALA A C 1
ATOM 1935 O O . ALA A 1 256 ? 23.815 1.214 -26.860 1.00 89.25 256 ALA A O 1
ATOM 1936 N N . LEU A 1 257 ? 23.597 0.187 -28.846 1.00 91.62 257 LEU A N 1
ATOM 1937 C CA . LEU A 1 257 ? 22.731 -0.885 -28.350 1.00 91.62 257 LEU A CA 1
ATOM 1938 C C . LEU A 1 257 ? 23.447 -1.783 -27.332 1.00 91.62 257 LEU A C 1
ATOM 1940 O O . LEU A 1 257 ? 22.849 -2.145 -26.320 1.00 91.62 257 LEU A O 1
ATOM 1944 N N . SER A 1 258 ? 24.728 -2.088 -27.557 1.00 90.25 258 SER A N 1
ATOM 1945 C CA . SER A 1 258 ? 25.550 -2.841 -26.599 1.00 90.25 258 SER A CA 1
ATOM 1946 C C . SER A 1 258 ? 25.692 -2.097 -25.270 1.00 90.25 258 SER A C 1
ATOM 1948 O O . SER A 1 258 ? 25.465 -2.692 -24.224 1.00 90.25 258 SER A O 1
ATOM 1950 N N . ALA A 1 259 ? 25.970 -0.789 -25.297 1.00 87.50 259 ALA A N 1
ATOM 1951 C CA . ALA A 1 259 ? 26.108 0.015 -24.082 1.00 87.50 259 ALA A CA 1
ATOM 1952 C C . ALA A 1 259 ? 24.809 0.058 -23.254 1.00 87.50 259 ALA A C 1
ATOM 1954 O O . ALA A 1 259 ? 24.844 -0.064 -22.032 1.00 87.50 259 ALA A O 1
ATOM 1955 N N . ILE A 1 260 ? 23.648 0.186 -23.908 1.00 86.25 260 ILE A N 1
ATOM 1956 C CA . ILE A 1 260 ? 22.336 0.136 -23.234 1.00 86.25 260 ILE A CA 1
ATOM 1957 C C . ILE A 1 260 ? 22.066 -1.268 -22.671 1.00 86.25 260 ILE A C 1
ATOM 1959 O O . ILE A 1 260 ? 21.499 -1.409 -21.584 1.00 86.25 260 ILE A O 1
ATOM 1963 N N . SER A 1 261 ? 22.494 -2.310 -23.386 1.00 88.06 261 SER A N 1
ATOM 1964 C CA . SER A 1 261 ? 22.357 -3.693 -22.934 1.00 88.06 261 SER A CA 1
ATOM 1965 C C . SER A 1 261 ? 23.226 -4.001 -21.712 1.00 88.06 261 SER A C 1
ATOM 1967 O O . SER A 1 261 ? 22.746 -4.620 -20.766 1.00 88.06 261 SER A O 1
ATOM 1969 N N . GLU A 1 262 ? 24.457 -3.487 -21.664 1.00 85.75 262 GLU A N 1
ATOM 1970 C CA . GLU A 1 262 ? 25.351 -3.593 -20.501 1.00 85.75 262 GLU A CA 1
ATOM 1971 C C . GLU A 1 262 ? 24.779 -2.910 -19.248 1.00 85.75 262 GLU A C 1
ATOM 1973 O O . GLU A 1 262 ? 25.011 -3.371 -18.132 1.00 85.75 262 GLU A O 1
ATOM 1978 N N . MET A 1 263 ? 23.970 -1.858 -19.419 1.00 79.00 263 MET A N 1
ATOM 1979 C CA . MET A 1 263 ? 23.225 -1.209 -18.330 1.00 79.00 263 MET A CA 1
ATOM 1980 C C . MET A 1 263 ? 21.999 -2.017 -17.856 1.00 79.00 263 MET A C 1
ATOM 1982 O O . MET A 1 263 ? 21.270 -1.568 -16.972 1.00 79.00 263 MET A O 1
ATOM 1986 N N . GLY A 1 264 ? 21.736 -3.189 -18.445 1.00 79.69 264 GLY A N 1
ATOM 1987 C CA . GLY A 1 264 ? 20.630 -4.079 -18.080 1.00 79.69 264 GLY A CA 1
ATOM 1988 C C . GLY A 1 264 ? 19.248 -3.588 -18.515 1.00 79.69 264 GLY A C 1
ATOM 1989 O O . GLY A 1 264 ? 18.249 -4.204 -18.165 1.00 79.69 264 GLY A O 1
ATOM 1990 N N . GLN A 1 265 ? 19.162 -2.493 -19.278 1.00 81.12 265 GLN A N 1
ATOM 1991 C CA . GLN A 1 265 ? 17.878 -1.912 -19.688 1.00 81.12 265 GLN A CA 1
ATOM 1992 C C . GLN A 1 265 ? 17.273 -2.628 -20.902 1.00 81.12 265 GLN A C 1
ATOM 1994 O O . GLN A 1 265 ? 16.061 -2.576 -21.116 1.00 81.12 265 GLN A O 1
ATOM 1999 N N . LEU A 1 266 ? 18.123 -3.268 -21.711 1.00 88.56 266 LEU A N 1
ATOM 2000 C CA . LEU A 1 266 ? 17.779 -3.798 -23.026 1.00 88.56 266 LEU A CA 1
ATOM 2001 C C . LEU A 1 266 ? 18.423 -5.172 -23.245 1.00 88.56 266 LEU A C 1
ATOM 2003 O O . LEU A 1 266 ? 19.634 -5.333 -23.134 1.00 88.56 266 LEU A O 1
ATOM 2007 N N . GLU A 1 267 ? 17.628 -6.159 -23.626 1.00 91.88 267 GLU A N 1
ATOM 2008 C CA . GLU A 1 267 ? 18.103 -7.419 -24.189 1.00 91.88 267 GLU A CA 1
ATOM 2009 C C . GLU A 1 267 ? 18.024 -7.316 -25.711 1.00 91.88 267 GLU A C 1
ATOM 2011 O O . GLU A 1 267 ? 16.932 -7.282 -26.285 1.00 91.88 267 GLU A O 1
ATOM 2016 N N . VAL A 1 268 ? 19.181 -7.233 -26.369 1.00 93.88 268 VAL A N 1
ATOM 2017 C CA . VAL A 1 268 ? 19.258 -7.038 -27.821 1.00 93.88 268 VAL A CA 1
ATOM 2018 C C . VAL A 1 268 ? 19.465 -8.373 -28.518 1.00 93.88 268 VAL A C 1
ATOM 2020 O O . VAL A 1 268 ? 20.460 -9.064 -28.310 1.00 93.88 268 VAL A O 1
ATOM 2023 N N . PHE A 1 269 ? 18.540 -8.703 -29.410 1.00 93.31 269 PHE A N 1
ATOM 2024 C CA . PHE A 1 269 ? 18.597 -9.884 -30.254 1.00 93.31 269 PHE A CA 1
ATOM 2025 C C . PHE A 1 269 ? 18.886 -9.432 -31.677 1.00 93.31 269 PHE A C 1
ATOM 2027 O O . PHE A 1 269 ? 18.006 -8.903 -32.353 1.00 93.31 269 PHE A O 1
ATOM 2034 N N . GLN A 1 270 ? 20.121 -9.619 -32.137 1.00 93.12 270 GLN A N 1
ATOM 2035 C CA . GLN A 1 270 ? 20.460 -9.332 -33.526 1.00 93.12 270 GLN A CA 1
ATOM 2036 C C . GLN A 1 270 ? 19.829 -10.391 -34.434 1.00 93.12 270 GLN A C 1
ATOM 2038 O O . GLN A 1 270 ? 20.052 -11.591 -34.264 1.00 93.12 270 GLN A O 1
ATOM 2043 N N . VAL A 1 271 ? 19.041 -9.942 -35.407 1.00 94.06 271 VAL A N 1
ATOM 2044 C CA . VAL A 1 271 ? 18.312 -10.807 -36.329 1.00 94.06 271 VAL A CA 1
ATOM 2045 C C . VAL A 1 271 ? 18.591 -10.385 -37.767 1.00 94.06 271 VAL A C 1
ATOM 2047 O O . VAL A 1 271 ? 18.602 -9.204 -38.103 1.00 94.06 271 VAL A O 1
ATOM 2050 N N . ALA A 1 272 ? 18.829 -11.360 -38.640 1.00 93.94 272 ALA A N 1
ATOM 2051 C CA . ALA A 1 272 ? 18.997 -11.095 -40.061 1.00 93.94 272 ALA A CA 1
ATOM 2052 C C . ALA A 1 272 ? 17.626 -10.888 -40.748 1.00 93.94 272 ALA A C 1
ATOM 2054 O O . ALA A 1 272 ? 16.648 -11.535 -40.365 1.00 93.94 272 ALA A O 1
ATOM 2055 N N . PRO A 1 273 ? 17.534 -10.029 -41.782 1.00 95.06 273 PRO A N 1
ATOM 2056 C CA . PRO A 1 273 ? 16.285 -9.749 -42.496 1.00 95.06 273 PRO A CA 1
ATOM 2057 C C . PRO A 1 273 ? 15.532 -10.971 -43.038 1.00 95.06 273 PRO A C 1
ATOM 2059 O O . PRO A 1 273 ? 14.307 -10.965 -43.103 1.00 95.06 273 PRO A O 1
ATOM 2062 N N . ASP A 1 274 ? 16.246 -12.037 -43.405 1.00 94.44 274 ASP A N 1
ATOM 2063 C CA . ASP A 1 274 ? 15.674 -13.290 -43.920 1.00 94.44 274 ASP A CA 1
ATOM 2064 C C . ASP A 1 274 ? 14.896 -14.087 -42.859 1.00 94.44 274 ASP A C 1
ATOM 2066 O O . ASP A 1 274 ? 14.212 -15.055 -43.188 1.00 94.44 274 ASP A O 1
ATOM 2070 N N . LYS A 1 275 ? 14.997 -13.694 -41.585 1.00 92.62 275 LYS A N 1
ATOM 2071 C CA . LYS A 1 275 ? 14.230 -14.259 -40.468 1.00 92.62 275 LYS A CA 1
ATOM 2072 C C . LYS A 1 275 ? 12.947 -13.490 -40.165 1.00 92.62 275 LYS A C 1
ATOM 2074 O O . LYS A 1 275 ? 12.286 -13.806 -39.182 1.00 92.62 275 LYS A O 1
ATOM 2079 N N . TRP A 1 276 ? 12.600 -12.484 -40.967 1.00 91.38 276 TRP A N 1
ATOM 2080 C CA . TRP A 1 276 ? 11.321 -11.791 -40.855 1.00 91.38 276 TRP A CA 1
ATOM 2081 C C . TRP A 1 276 ? 10.195 -12.584 -41.549 1.00 91.38 276 TRP A C 1
ATOM 2083 O O . TRP A 1 276 ? 10.402 -13.046 -42.673 1.00 91.38 276 TRP A O 1
ATOM 2093 N N . PRO A 1 277 ? 8.990 -12.704 -40.954 1.00 90.94 277 PRO A N 1
ATOM 2094 C CA . PRO A 1 277 ? 8.574 -12.177 -39.652 1.00 90.94 277 PRO A CA 1
ATOM 2095 C C . PRO A 1 277 ? 9.188 -12.938 -38.474 1.00 90.94 277 PRO A C 1
ATOM 2097 O O . PRO A 1 277 ? 9.388 -14.152 -38.519 1.00 90.94 277 PRO A O 1
ATOM 2100 N N . LEU A 1 278 ? 9.473 -12.204 -37.399 1.00 88.81 278 LEU A N 1
ATOM 2101 C CA . LEU A 1 278 ? 10.154 -12.750 -36.230 1.00 88.81 278 LEU A CA 1
ATOM 2102 C C . LEU A 1 278 ? 9.292 -13.803 -35.533 1.00 88.81 278 LEU A C 1
ATOM 2104 O O . LEU A 1 278 ? 8.184 -13.516 -35.087 1.00 88.81 278 LEU A O 1
ATOM 2108 N N . THR A 1 279 ? 9.843 -15.005 -35.378 1.00 83.25 279 THR A N 1
ATOM 2109 C CA . THR A 1 279 ? 9.290 -16.044 -34.503 1.00 83.25 279 THR A CA 1
ATOM 2110 C C . THR A 1 279 ? 10.289 -16.275 -33.369 1.00 83.25 279 THR A C 1
ATOM 2112 O O . THR A 1 279 ? 11.336 -16.880 -33.609 1.00 83.25 279 THR A O 1
ATOM 2115 N N . PRO A 1 280 ? 10.044 -15.750 -32.155 1.00 77.19 280 PRO A N 1
ATOM 2116 C CA . PRO A 1 280 ? 10.967 -15.909 -31.037 1.00 77.19 280 PRO A CA 1
ATOM 2117 C C . PRO A 1 280 ? 11.173 -17.387 -30.696 1.00 77.19 280 PRO A C 1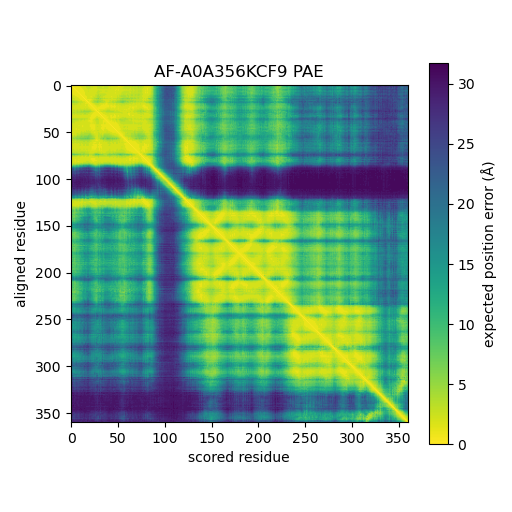
ATOM 2119 O O . PRO A 1 280 ? 10.208 -18.122 -30.487 1.00 77.19 280 PRO A O 1
ATOM 2122 N N . ASN A 1 281 ? 12.431 -17.820 -30.593 1.00 77.00 281 ASN A N 1
ATOM 2123 C CA . ASN A 1 281 ? 12.769 -19.218 -30.296 1.00 77.00 281 ASN A CA 1
ATOM 2124 C C . ASN A 1 281 ? 12.284 -19.675 -28.910 1.00 77.00 281 ASN A C 1
ATOM 2126 O O . ASN A 1 281 ? 12.068 -20.862 -28.691 1.00 77.00 281 ASN A O 1
ATOM 2130 N N . ASP A 1 282 ? 12.125 -18.740 -27.974 1.00 81.31 282 ASP A N 1
ATOM 2131 C CA . ASP A 1 282 ? 11.661 -18.988 -26.609 1.00 81.31 282 ASP A CA 1
ATOM 2132 C C . ASP A 1 282 ? 10.162 -18.695 -26.419 1.00 81.31 282 ASP A C 1
ATOM 2134 O O . ASP A 1 282 ? 9.676 -18.668 -25.290 1.00 81.31 282 ASP A O 1
ATOM 2138 N N . GLY A 1 283 ? 9.430 -18.449 -27.513 1.00 81.12 283 GLY A N 1
ATOM 2139 C CA . GLY A 1 283 ? 7.990 -18.185 -27.507 1.00 81.12 283 GLY A CA 1
ATOM 2140 C C . GLY A 1 283 ? 7.574 -16.843 -26.894 1.00 81.12 283 GLY A C 1
ATOM 2141 O O . GLY A 1 283 ? 6.378 -16.570 -26.813 1.00 81.12 283 GLY A O 1
ATOM 2142 N N . ARG A 1 284 ? 8.522 -15.996 -26.467 1.00 84.25 284 ARG A N 1
ATOM 2143 C CA . ARG A 1 284 ? 8.237 -14.685 -25.862 1.00 84.25 284 ARG A CA 1
ATOM 2144 C C . ARG A 1 284 ? 8.357 -13.571 -26.910 1.00 84.25 284 ARG A C 1
ATOM 2146 O O . ARG A 1 284 ? 9.409 -13.480 -27.544 1.00 84.25 284 ARG A O 1
ATOM 2153 N N . PRO A 1 285 ? 7.330 -12.719 -27.098 1.00 89.00 285 PRO A N 1
ATOM 2154 C CA . PRO A 1 285 ? 7.378 -11.642 -28.084 1.00 89.00 285 PRO A CA 1
ATOM 2155 C C . PRO A 1 285 ? 8.477 -10.626 -27.752 1.00 89.00 285 PRO A C 1
ATOM 2157 O O . PRO A 1 285 ? 8.911 -10.500 -26.606 1.00 89.00 285 PRO A O 1
ATOM 2160 N N . PHE A 1 286 ? 8.928 -9.900 -28.773 1.00 92.06 286 PHE A N 1
ATOM 2161 C CA . PHE A 1 286 ? 9.769 -8.724 -28.579 1.00 92.06 286 PHE A CA 1
ATOM 2162 C C . PHE A 1 286 ? 8.900 -7.540 -28.163 1.00 92.06 286 PHE A C 1
ATOM 2164 O O . PHE A 1 286 ? 7.797 -7.372 -28.680 1.00 92.06 286 PHE A O 1
ATOM 2171 N N . ASP A 1 287 ? 9.410 -6.727 -27.245 1.00 91.81 287 ASP A N 1
ATOM 2172 C CA . ASP A 1 287 ? 8.743 -5.499 -26.811 1.00 91.81 287 ASP A CA 1
ATOM 2173 C C . ASP A 1 287 ? 8.862 -4.404 -27.870 1.00 91.81 287 ASP A C 1
ATOM 2175 O O . ASP A 1 287 ? 7.962 -3.584 -28.024 1.00 91.81 287 ASP A O 1
ATOM 2179 N N . VAL A 1 288 ? 9.983 -4.398 -28.596 1.00 93.44 288 VAL A N 1
ATOM 2180 C CA . VAL A 1 288 ? 10.278 -3.447 -29.665 1.00 93.44 288 VAL A CA 1
ATOM 2181 C C . VAL A 1 288 ? 11.071 -4.132 -30.777 1.00 93.44 288 VAL A C 1
ATOM 2183 O O . VAL A 1 288 ? 11.902 -5.009 -30.522 1.00 93.44 288 VAL A O 1
ATOM 2186 N N . VAL A 1 289 ? 10.839 -3.730 -32.024 1.00 94.88 289 VAL A N 1
ATOM 2187 C CA . VAL A 1 289 ? 11.675 -4.128 -33.164 1.00 94.88 289 VAL A CA 1
ATOM 2188 C C . VAL A 1 289 ? 12.400 -2.909 -33.710 1.00 94.88 289 VAL A C 1
ATOM 2190 O O . VAL A 1 289 ? 11.798 -1.876 -33.983 1.00 94.88 289 VAL A O 1
ATOM 2193 N N . ILE A 1 290 ? 13.709 -3.036 -33.871 1.00 95.50 290 ILE A N 1
ATOM 2194 C CA . ILE A 1 290 ? 14.585 -2.017 -34.428 1.00 95.50 290 ILE A CA 1
ATOM 2195 C C . ILE A 1 290 ? 14.927 -2.441 -35.852 1.00 95.50 290 ILE A C 1
ATOM 2197 O O . ILE A 1 290 ? 15.661 -3.406 -36.057 1.00 95.50 290 ILE A O 1
ATOM 2201 N N . PHE A 1 291 ? 14.387 -1.729 -36.830 1.00 94.62 291 PHE A N 1
ATOM 2202 C CA . PHE A 1 291 ? 14.703 -1.894 -38.241 1.00 94.62 291 PHE A CA 1
ATOM 2203 C C . PHE A 1 291 ? 15.849 -0.956 -38.611 1.00 94.62 291 PHE A C 1
ATOM 2205 O O . PHE A 1 291 ? 15.667 0.258 -38.618 1.00 94.62 291 PHE A O 1
ATOM 2212 N N . ASP A 1 292 ? 17.022 -1.506 -38.902 1.00 94.50 292 ASP A N 1
ATOM 2213 C CA . ASP A 1 292 ? 18.234 -0.737 -39.195 1.00 94.50 292 ASP A CA 1
ATOM 2214 C C . ASP A 1 292 ? 18.713 -1.029 -40.619 1.00 94.50 292 ASP A C 1
ATOM 2216 O O . ASP A 1 292 ? 18.994 -2.180 -40.966 1.00 94.50 292 ASP A O 1
ATOM 2220 N N . GLN A 1 293 ? 18.743 0.009 -41.464 1.00 92.12 293 GLN A N 1
ATOM 2221 C CA . GLN A 1 293 ? 19.111 -0.056 -42.888 1.00 92.12 293 GLN A CA 1
ATOM 2222 C C . GLN A 1 293 ? 18.284 -1.042 -43.728 1.00 92.12 293 GLN A C 1
ATOM 2224 O O . GLN A 1 293 ? 18.633 -1.391 -44.860 1.00 92.12 293 GLN A O 1
ATOM 2229 N N . TRP A 1 294 ? 17.153 -1.495 -43.199 1.00 93.69 294 TRP A N 1
ATOM 2230 C CA . TRP A 1 294 ? 16.272 -2.454 -43.841 1.00 93.69 294 TRP A CA 1
ATOM 2231 C C . TRP A 1 294 ? 14.835 -2.235 -43.379 1.00 93.69 294 TRP A C 1
ATOM 2233 O O . TRP A 1 294 ? 14.608 -1.843 -42.244 1.00 93.69 294 TRP A O 1
ATOM 2243 N N . LEU A 1 295 ? 13.859 -2.498 -44.249 1.00 93.19 295 LEU A N 1
ATOM 2244 C CA . LEU A 1 295 ? 12.438 -2.504 -43.895 1.00 93.19 295 LEU A CA 1
ATOM 2245 C C . LEU A 1 295 ? 11.754 -3.697 -44.565 1.00 93.19 295 LEU A C 1
ATOM 2247 O O . LEU A 1 295 ? 12.037 -3.955 -45.744 1.00 93.19 295 LEU A O 1
ATOM 2251 N N . PRO A 1 296 ? 10.816 -4.380 -43.887 1.00 93.62 296 PRO A N 1
ATOM 2252 C CA . PRO A 1 296 ? 9.999 -5.398 -44.527 1.00 93.62 296 PRO A CA 1
ATOM 2253 C C . PRO A 1 296 ? 9.059 -4.780 -45.571 1.00 93.62 296 PRO A C 1
ATOM 2255 O O . PRO A 1 296 ? 8.995 -3.565 -45.772 1.00 93.62 296 PRO A O 1
ATOM 2258 N N . GLU A 1 297 ? 8.339 -5.630 -46.295 1.00 91.06 297 GLU A N 1
ATOM 2259 C CA . GLU A 1 297 ? 7.264 -5.183 -47.191 1.00 91.06 297 GLU A CA 1
ATOM 2260 C C . GLU A 1 297 ? 6.022 -4.753 -46.415 1.00 91.06 297 GLU A C 1
ATOM 2262 O O . GLU A 1 297 ? 5.353 -3.802 -46.804 1.00 91.06 297 GLU A O 1
ATOM 2267 N N . THR A 1 298 ? 5.757 -5.421 -45.295 1.00 87.44 298 THR A N 1
ATOM 2268 C CA . THR A 1 298 ? 4.667 -5.126 -44.366 1.00 87.44 298 THR A CA 1
ATOM 2269 C C . THR A 1 298 ? 5.093 -5.499 -42.949 1.00 87.44 298 THR A C 1
ATOM 2271 O O . THR A 1 298 ? 5.827 -6.475 -42.753 1.00 87.44 298 THR A O 1
ATOM 2274 N N . TRP A 1 299 ? 4.586 -4.778 -41.956 1.00 87.81 299 TRP A N 1
ATOM 2275 C CA . TRP A 1 299 ? 4.634 -5.174 -40.549 1.00 87.81 299 TRP A CA 1
ATOM 2276 C C . TRP A 1 299 ? 3.292 -4.873 -39.881 1.00 87.81 299 TRP A C 1
ATOM 2278 O O . TRP A 1 299 ? 2.474 -4.135 -40.426 1.00 87.81 299 TRP A O 1
ATOM 2288 N N . ASP A 1 300 ? 3.075 -5.457 -38.709 1.00 82.62 300 ASP A N 1
ATOM 2289 C CA . ASP A 1 300 ? 1.896 -5.211 -37.879 1.00 82.62 300 ASP A CA 1
ATO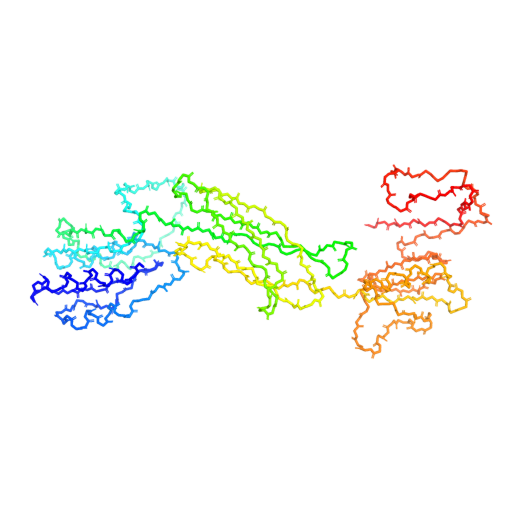M 2290 C C . ASP A 1 300 ? 1.957 -3.803 -37.261 1.00 82.62 300 ASP A C 1
ATOM 2292 O O . ASP A 1 300 ? 2.953 -3.451 -36.634 1.00 82.62 300 ASP A O 1
ATOM 2296 N N . GLU A 1 301 ? 0.915 -2.988 -37.432 1.00 81.25 301 GLU A N 1
ATOM 2297 C CA . GLU A 1 301 ? 0.848 -1.623 -36.883 1.00 81.25 301 GLU A CA 1
ATOM 2298 C C . GLU A 1 301 ? 0.781 -1.587 -35.347 1.00 81.25 301 GLU A C 1
ATOM 2300 O O . GLU A 1 301 ? 1.104 -0.568 -34.742 1.00 81.25 301 GLU A O 1
ATOM 2305 N N . SER A 1 302 ? 0.401 -2.694 -34.701 1.00 81.50 302 SER A N 1
ATOM 2306 C CA . SER A 1 302 ? 0.440 -2.825 -33.240 1.00 81.50 302 SER A CA 1
ATOM 2307 C C . SER A 1 302 ? 1.860 -3.020 -32.690 1.00 81.50 302 SER A C 1
ATOM 2309 O O . SER A 1 302 ? 2.086 -2.889 -31.482 1.00 81.50 302 SER A O 1
ATOM 2311 N N . LEU A 1 303 ? 2.829 -3.308 -33.564 1.00 85.50 303 LEU A N 1
ATOM 2312 C CA . LEU A 1 303 ? 4.214 -3.539 -33.191 1.00 85.50 303 LEU A CA 1
ATOM 2313 C C . LEU A 1 303 ? 4.926 -2.213 -32.902 1.00 85.50 303 LEU A C 1
ATOM 2315 O O . LEU A 1 303 ? 4.974 -1.311 -33.737 1.00 85.50 303 LEU A O 1
ATOM 2319 N N . GLN A 1 304 ? 5.546 -2.115 -31.726 1.00 90.06 304 GLN A N 1
ATOM 2320 C CA . GLN A 1 304 ? 6.401 -0.979 -31.392 1.00 90.06 304 GLN A CA 1
ATOM 2321 C C . GLN A 1 304 ? 7.689 -1.070 -32.218 1.00 90.06 304 GLN A C 1
ATOM 2323 O O . GLN A 1 304 ? 8.471 -2.010 -32.056 1.00 90.06 304 GLN A O 1
ATOM 2328 N N . ALA A 1 305 ? 7.903 -0.112 -33.121 1.00 90.81 305 ALA A N 1
ATOM 2329 C CA . ALA A 1 305 ? 9.027 -0.125 -34.051 1.00 90.81 305 ALA A CA 1
ATOM 2330 C C . ALA A 1 305 ? 9.901 1.127 -33.923 1.00 90.81 305 ALA A C 1
ATOM 2332 O O . ALA A 1 305 ? 9.402 2.249 -33.853 1.00 90.81 305 ALA A O 1
ATOM 2333 N N . ILE A 1 306 ? 11.216 0.929 -33.971 1.00 91.31 306 ILE A N 1
ATOM 2334 C CA . ILE A 1 306 ? 12.209 1.984 -34.180 1.00 91.31 306 ILE A CA 1
ATOM 2335 C C . ILE A 1 306 ? 12.817 1.756 -35.560 1.00 91.31 306 ILE A C 1
ATOM 2337 O O . ILE A 1 306 ? 13.218 0.641 -35.883 1.00 91.31 306 ILE A O 1
ATOM 2341 N N . VAL A 1 307 ? 12.889 2.802 -36.380 1.00 90.69 307 VAL A N 1
ATOM 2342 C CA . VAL A 1 307 ? 13.434 2.716 -37.737 1.00 90.69 307 VAL A CA 1
ATOM 2343 C C . VAL A 1 307 ? 14.663 3.612 -37.856 1.00 90.69 307 VAL A C 1
ATOM 2345 O O . VAL A 1 307 ? 14.569 4.824 -37.670 1.00 90.69 307 VAL A O 1
ATOM 2348 N N . ILE A 1 308 ? 15.804 3.011 -38.183 1.00 89.94 308 ILE A N 1
ATOM 2349 C CA . ILE A 1 308 ? 17.113 3.654 -38.317 1.00 89.94 308 ILE A CA 1
ATOM 2350 C C . ILE A 1 308 ? 17.561 3.535 -39.778 1.00 89.94 308 ILE A C 1
ATOM 2352 O O . ILE A 1 308 ? 17.516 2.456 -40.363 1.00 89.94 308 ILE A O 1
ATOM 2356 N N . ASP A 1 309 ? 17.952 4.663 -40.373 1.00 87.31 309 ASP A N 1
ATOM 2357 C CA . ASP A 1 309 ? 18.389 4.781 -41.776 1.00 87.31 309 ASP A CA 1
ATOM 2358 C C . ASP A 1 309 ? 17.511 4.004 -42.791 1.00 87.31 309 ASP A C 1
ATOM 2360 O O . ASP A 1 309 ? 17.980 3.101 -43.487 1.00 87.31 309 ASP A O 1
ATOM 2364 N N . PRO A 1 310 ? 16.199 4.301 -42.885 1.00 89.94 310 PRO A N 1
ATOM 2365 C CA . PRO A 1 310 ? 15.295 3.536 -43.739 1.00 89.94 310 PRO A CA 1
ATOM 2366 C C . PRO A 1 310 ? 15.671 3.649 -45.228 1.00 89.94 310 PRO A C 1
ATOM 2368 O O . PRO A 1 310 ? 15.663 4.765 -45.760 1.00 89.94 310 PRO A O 1
ATOM 2371 N N . PRO A 1 311 ? 15.889 2.527 -45.949 1.00 88.44 311 PRO A N 1
ATOM 2372 C CA . PRO A 1 311 ? 16.316 2.544 -47.353 1.00 88.44 311 PRO A CA 1
ATOM 2373 C C . PRO A 1 311 ? 15.210 2.971 -48.328 1.00 88.44 311 PRO A C 1
ATOM 2375 O O . PRO A 1 311 ? 15.482 3.264 -49.491 1.00 88.44 311 PRO A O 1
ATOM 2378 N N . ARG A 1 312 ? 13.950 2.967 -47.879 1.00 88.94 312 ARG A N 1
ATOM 2379 C CA . ARG A 1 312 ? 12.771 3.370 -48.654 1.00 88.94 312 ARG A CA 1
ATOM 2380 C C . ARG A 1 312 ? 11.677 3.908 -47.736 1.00 88.94 312 ARG A C 1
ATOM 2382 O O . ARG A 1 312 ? 11.722 3.716 -46.526 1.00 88.94 312 ARG A O 1
ATOM 2389 N N . SER A 1 313 ? 10.675 4.547 -48.330 1.00 86.94 313 SER A N 1
ATOM 2390 C CA . SER A 1 313 ? 9.425 4.889 -47.642 1.00 86.94 313 SER A CA 1
ATOM 2391 C C . SER A 1 313 ? 8.550 3.645 -47.435 1.00 86.94 313 SER A C 1
ATOM 2393 O O . SER A 1 313 ? 8.520 2.777 -48.310 1.00 86.94 313 SER A O 1
ATOM 2395 N N . LEU A 1 314 ? 7.816 3.570 -46.320 1.00 83.12 314 LEU A N 1
ATOM 2396 C CA . LEU A 1 314 ? 6.841 2.509 -46.045 1.00 83.12 314 LEU A CA 1
ATOM 2397 C C . LEU A 1 314 ? 5.718 3.012 -45.125 1.00 83.12 314 LEU A C 1
ATOM 2399 O O . LEU A 1 314 ? 5.992 3.580 -44.072 1.00 83.12 314 LEU A O 1
ATOM 2403 N N . GLY A 1 315 ? 4.454 2.791 -45.498 1.00 80.19 315 GLY A N 1
ATOM 2404 C CA . GLY A 1 315 ? 3.309 3.216 -44.681 1.00 80.19 315 GLY A CA 1
ATOM 2405 C C . GLY A 1 315 ? 3.337 4.730 -44.390 1.00 80.19 315 GLY A C 1
ATOM 2406 O O . GLY A 1 315 ? 3.453 5.498 -45.349 1.00 80.19 315 GLY A O 1
ATOM 2407 N N . PRO A 1 316 ? 3.259 5.179 -43.120 1.00 75.19 316 PRO A N 1
ATOM 2408 C CA . PRO A 1 316 ? 3.359 6.596 -42.736 1.00 75.19 316 PRO A CA 1
ATOM 2409 C C . PRO A 1 316 ? 4.798 7.153 -42.751 1.00 75.19 316 PRO A C 1
ATOM 2411 O O . PRO A 1 316 ? 5.004 8.356 -42.593 1.00 75.19 316 PRO A O 1
ATOM 2414 N N . LEU A 1 317 ? 5.811 6.301 -42.942 1.00 76.06 317 LEU A N 1
ATOM 2415 C CA . LEU A 1 317 ? 7.214 6.698 -43.010 1.00 76.06 317 LEU A CA 1
ATOM 2416 C C . LEU A 1 317 ? 7.568 7.152 -44.434 1.00 76.06 317 LEU A C 1
ATOM 2418 O O . LEU A 1 317 ? 7.618 6.341 -45.366 1.00 76.06 317 LEU A O 1
ATOM 2422 N N . ARG A 1 318 ? 7.870 8.440 -44.610 1.00 80.06 318 ARG A N 1
ATOM 2423 C CA . ARG A 1 318 ? 8.403 9.005 -45.857 1.00 80.06 318 ARG A CA 1
ATOM 2424 C C . ARG A 1 318 ? 9.901 9.224 -45.710 1.00 80.06 318 ARG A C 1
ATOM 2426 O O . ARG A 1 318 ? 10.327 10.126 -45.003 1.00 80.06 318 ARG A O 1
ATOM 2433 N N . SER A 1 319 ? 10.700 8.408 -46.384 1.00 82.25 319 SER A N 1
ATOM 2434 C CA . SER A 1 319 ? 12.154 8.554 -46.465 1.00 82.25 319 SER A CA 1
ATOM 2435 C C . SER A 1 319 ? 12.561 8.975 -47.873 1.00 82.25 319 SER A C 1
ATOM 2437 O O . SER A 1 319 ? 12.187 8.318 -48.850 1.00 82.25 319 SER A O 1
ATOM 2439 N N . SER A 1 320 ? 13.338 10.056 -47.968 1.00 81.00 320 SER A N 1
ATOM 2440 C CA . SER A 1 320 ? 13.983 10.499 -49.203 1.00 81.00 320 SER A CA 1
ATOM 2441 C C . SER A 1 320 ? 15.474 10.681 -48.960 1.00 81.00 320 SER A C 1
ATOM 2443 O O . SER A 1 320 ? 15.897 11.571 -48.214 1.00 81.00 320 SER A O 1
ATOM 2445 N N . ARG A 1 321 ? 16.282 9.851 -49.623 1.00 78.75 321 ARG A N 1
ATOM 2446 C CA . ARG A 1 321 ? 17.736 10.014 -49.628 1.00 78.75 321 ARG A CA 1
ATOM 2447 C C . ARG A 1 321 ? 18.108 11.207 -50.498 1.00 78.75 321 ARG A C 1
ATOM 2449 O O . ARG A 1 321 ? 17.540 11.398 -51.571 1.00 78.75 321 ARG A O 1
ATOM 2456 N N . LEU A 1 322 ? 19.048 12.017 -50.032 1.00 78.44 322 LEU A N 1
ATOM 2457 C CA . LEU A 1 322 ? 19.528 13.161 -50.797 1.00 78.44 322 LEU A CA 1
ATOM 2458 C C . LEU A 1 322 ? 20.528 12.682 -51.855 1.00 78.44 322 LEU A C 1
ATOM 2460 O O . LEU A 1 322 ? 21.385 11.848 -51.570 1.00 78.44 322 LEU A O 1
ATOM 2464 N N . GLU A 1 323 ? 20.445 13.223 -53.073 1.00 76.00 323 GLU A N 1
ATOM 2465 C CA . GLU A 1 323 ? 21.366 12.864 -54.167 1.00 76.00 323 GLU A CA 1
ATOM 2466 C C . GLU A 1 323 ? 22.820 13.241 -53.862 1.00 76.00 323 GLU A C 1
ATOM 2468 O O . GLU A 1 323 ? 23.759 12.635 -54.382 1.00 76.00 323 GLU A O 1
ATOM 2473 N N . ARG A 1 324 ? 23.015 14.265 -53.026 1.00 76.62 324 ARG A N 1
ATOM 2474 C CA . ARG A 1 324 ? 24.318 14.702 -52.533 1.00 76.62 324 ARG A CA 1
ATOM 2475 C C . ARG A 1 324 ? 24.204 15.050 -51.051 1.00 76.62 324 ARG A C 1
ATOM 2477 O O . ARG A 1 324 ? 23.209 15.674 -50.675 1.00 76.62 324 ARG A O 1
ATOM 2484 N N . PRO A 1 325 ? 25.213 14.702 -50.232 1.00 73.88 325 PRO A N 1
ATOM 2485 C CA . PRO A 1 325 ? 25.295 15.178 -48.860 1.00 73.88 325 PRO A CA 1
ATOM 2486 C C . PRO A 1 325 ? 25.187 16.700 -48.832 1.00 73.88 325 PRO A C 1
ATOM 2488 O O . PRO A 1 325 ? 25.920 17.390 -49.543 1.00 73.88 325 PRO A O 1
ATOM 2491 N N . LEU A 1 326 ? 24.270 17.214 -48.020 1.00 73.38 326 LEU A N 1
ATOM 2492 C CA . LEU A 1 326 ? 24.149 18.642 -47.766 1.00 73.38 326 LEU A CA 1
ATOM 2493 C C . LEU A 1 326 ? 24.972 18.954 -46.510 1.00 73.38 326 LEU A C 1
ATOM 2495 O O . LEU A 1 326 ? 24.561 18.551 -45.417 1.00 73.38 326 LEU A O 1
ATOM 2499 N N . PRO A 1 327 ? 26.148 19.601 -46.633 1.00 68.56 327 PRO A N 1
ATOM 2500 C CA . PRO A 1 327 ? 26.901 20.020 -45.460 1.00 68.56 327 PRO A CA 1
ATOM 2501 C C . PRO A 1 327 ? 26.042 21.002 -44.665 1.00 68.56 327 PRO A C 1
ATOM 2503 O O . PRO A 1 327 ? 25.486 21.949 -45.225 1.00 68.56 327 PRO A O 1
ATOM 2506 N N . LEU A 1 328 ? 25.892 20.748 -43.368 1.00 62.59 328 LEU A N 1
ATOM 2507 C CA . LEU A 1 328 ? 25.180 21.654 -42.482 1.00 62.59 328 LEU A CA 1
ATOM 2508 C C . LEU A 1 328 ? 26.208 22.522 -41.766 1.00 62.59 328 LEU A C 1
ATOM 2510 O O . LEU A 1 328 ? 26.940 22.041 -40.906 1.00 62.59 328 LEU A O 1
ATOM 2514 N N . ASP A 1 329 ? 26.237 23.813 -42.092 1.00 56.16 329 ASP A N 1
ATOM 2515 C CA . ASP A 1 329 ? 27.136 24.761 -41.423 1.00 56.16 329 ASP A CA 1
ATOM 2516 C C . ASP A 1 329 ? 26.799 24.885 -39.925 1.00 56.16 329 ASP A C 1
ATOM 2518 O O . ASP A 1 329 ? 27.677 25.056 -39.078 1.00 56.16 329 ASP A O 1
ATOM 2522 N N . THR A 1 330 ? 25.514 24.736 -39.577 1.00 57.16 330 THR A N 1
ATOM 2523 C CA . THR A 1 330 ? 25.020 24.705 -38.194 1.00 57.16 330 THR A CA 1
ATOM 2524 C C . THR A 1 330 ? 23.834 23.748 -38.063 1.00 57.16 330 THR A C 1
ATOM 2526 O O . THR A 1 330 ? 22.901 23.782 -38.864 1.00 57.16 330 THR A O 1
ATOM 2529 N N . LEU A 1 331 ? 23.846 22.898 -37.032 1.00 57.19 331 LEU A N 1
ATOM 2530 C CA . LEU A 1 331 ? 22.648 22.190 -36.581 1.00 57.19 331 LEU A CA 1
ATOM 2531 C C . LEU A 1 331 ? 21.872 23.158 -35.688 1.00 57.19 331 LEU A C 1
ATOM 2533 O O . LEU A 1 331 ? 22.327 23.479 -34.592 1.00 57.19 331 LEU A O 1
ATOM 2537 N N . ARG A 1 332 ? 20.720 23.659 -36.143 1.00 53.22 332 ARG A N 1
ATOM 2538 C CA . ARG A 1 332 ? 19.829 24.418 -35.259 1.00 53.22 332 ARG A CA 1
ATOM 2539 C C . ARG A 1 332 ? 19.089 23.435 -34.360 1.00 53.22 332 ARG A C 1
ATOM 2541 O O . ARG A 1 332 ? 18.147 22.785 -34.804 1.00 53.22 332 ARG A O 1
ATOM 2548 N N . ALA A 1 333 ? 19.514 23.335 -33.104 1.00 52.06 333 ALA A N 1
ATOM 2549 C CA . ALA A 1 333 ? 18.670 22.771 -32.064 1.00 52.06 333 ALA A CA 1
ATOM 2550 C C . ALA A 1 333 ? 17.504 23.744 -31.838 1.00 52.06 333 ALA A C 1
ATOM 2552 O O . ALA A 1 333 ? 17.718 24.936 -31.628 1.00 52.06 333 ALA A O 1
ATOM 2553 N N . VAL A 1 334 ? 16.266 23.256 -31.931 1.00 50.09 334 VAL A N 1
ATOM 2554 C CA . VAL A 1 334 ? 15.073 24.075 -31.641 1.00 50.09 334 VAL A CA 1
ATOM 2555 C C . VAL A 1 334 ? 15.016 24.424 -30.143 1.00 50.09 334 VAL A C 1
ATOM 2557 O O . VAL A 1 334 ? 14.434 25.435 -29.765 1.00 50.09 334 VAL A O 1
ATOM 2560 N N . ASP A 1 335 ? 15.692 23.624 -29.313 1.00 49.09 335 ASP A N 1
ATOM 2561 C CA . ASP A 1 335 ? 15.933 23.856 -27.892 1.00 49.09 335 ASP A CA 1
ATOM 2562 C C . ASP A 1 335 ? 17.379 23.450 -27.546 1.00 49.09 335 ASP A C 1
ATOM 2564 O O . ASP A 1 335 ? 17.758 22.286 -27.672 1.00 49.09 335 ASP A O 1
ATOM 2568 N N . GLU A 1 336 ? 18.207 24.405 -27.121 1.00 51.34 336 GLU A N 1
ATOM 2569 C CA . GLU A 1 336 ? 19.607 24.167 -26.726 1.00 51.34 336 GLU A CA 1
ATOM 2570 C C . GLU A 1 336 ? 19.739 23.335 -25.439 1.00 51.34 336 GLU A C 1
ATOM 2572 O O . GLU A 1 336 ? 20.820 22.834 -25.130 1.00 51.34 336 GLU A O 1
ATOM 2577 N N . ARG A 1 337 ? 18.644 23.155 -24.688 1.00 49.34 337 ARG A N 1
ATOM 2578 C CA . ARG A 1 337 ? 18.577 22.284 -23.504 1.00 49.34 337 ARG A CA 1
ATOM 2579 C C . ARG A 1 337 ? 18.187 20.851 -23.858 1.00 49.34 337 ARG A C 1
ATOM 2581 O O . ARG A 1 337 ? 18.094 20.010 -22.965 1.00 49.34 337 ARG A O 1
ATOM 2588 N N . HIS A 1 338 ? 17.953 20.562 -25.140 1.00 48.94 338 HIS A N 1
ATOM 2589 C CA . HIS A 1 338 ? 17.566 19.237 -25.595 1.00 48.94 338 HIS A CA 1
ATOM 2590 C C . HIS A 1 338 ? 18.733 18.245 -25.400 1.00 48.94 338 HIS A C 1
ATOM 2592 O O . HIS A 1 338 ? 19.788 18.403 -26.023 1.00 48.94 338 HIS A O 1
ATOM 2598 N N . PRO A 1 339 ? 18.568 17.192 -24.577 1.00 52.34 339 PRO A N 1
ATOM 2599 C CA . PRO A 1 339 ? 19.679 16.388 -24.053 1.00 52.34 339 PRO A CA 1
ATOM 2600 C C . PRO A 1 339 ? 20.439 15.581 -25.117 1.00 52.34 339 PRO A C 1
ATOM 2602 O O . PRO A 1 339 ? 21.547 15.123 -24.865 1.00 52.34 339 PRO A O 1
ATOM 2605 N N . ILE A 1 340 ? 19.869 15.420 -26.315 1.00 55.09 340 ILE A N 1
ATOM 2606 C CA . ILE A 1 340 ? 20.432 14.575 -27.380 1.00 55.09 340 ILE A CA 1
ATOM 2607 C C . ILE A 1 340 ? 21.570 15.263 -28.162 1.00 55.09 340 ILE A C 1
ATOM 2609 O O . ILE A 1 340 ? 22.411 14.577 -28.732 1.00 55.09 340 ILE A O 1
ATOM 2613 N N . LEU A 1 341 ? 21.634 16.603 -28.199 1.00 52.12 341 LEU A N 1
ATOM 2614 C CA . LEU A 1 341 ? 22.596 17.334 -29.051 1.00 52.12 341 LEU A CA 1
ATOM 2615 C C . LEU A 1 341 ? 23.686 18.089 -28.274 1.00 52.12 341 LEU A C 1
ATOM 2617 O O . LEU A 1 341 ? 24.499 18.796 -28.874 1.00 52.12 341 LEU A O 1
ATOM 2621 N N . TYR A 1 342 ? 23.740 17.926 -26.952 1.00 46.91 342 TYR A N 1
ATOM 2622 C CA . TYR A 1 342 ? 24.775 18.541 -26.127 1.00 46.91 342 TYR A CA 1
ATOM 2623 C C . TYR A 1 342 ? 26.159 17.959 -26.476 1.00 46.91 342 TYR A C 1
ATOM 2625 O O . TYR A 1 342 ? 26.410 16.772 -26.290 1.00 46.91 342 TYR A O 1
ATOM 2633 N N . GLY A 1 343 ? 27.063 18.795 -27.003 1.00 52.12 343 GLY A N 1
ATOM 2634 C CA . GLY A 1 343 ? 28.446 18.414 -27.336 1.00 52.12 343 GLY A CA 1
ATOM 2635 C C . GLY A 1 343 ? 28.710 17.979 -28.787 1.00 52.12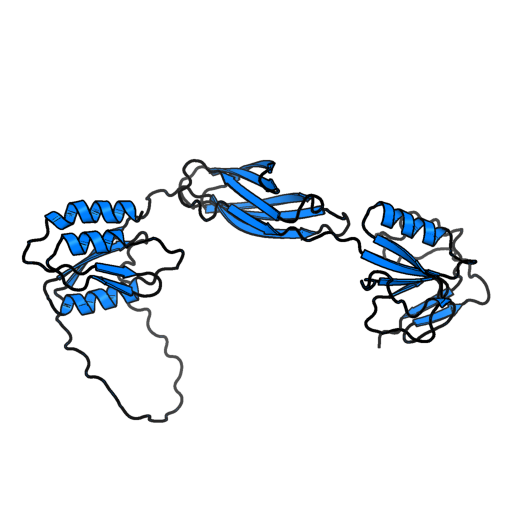 343 GLY A C 1
ATOM 2636 O O . GLY A 1 343 ? 29.849 17.647 -29.115 1.00 52.12 343 GLY A O 1
ATOM 2637 N N . VAL A 1 344 ? 27.715 18.015 -29.682 1.00 54.94 344 VAL A N 1
ATOM 2638 C CA . VAL A 1 344 ? 27.919 17.689 -31.107 1.00 54.94 344 VAL A CA 1
ATOM 2639 C C . VAL A 1 344 ? 28.506 18.893 -31.856 1.00 54.94 344 VAL A C 1
ATOM 2641 O O . VAL A 1 344 ? 27.835 19.902 -32.067 1.00 54.94 344 VAL A O 1
ATOM 2644 N N . ALA A 1 345 ? 29.762 18.795 -32.303 1.00 50.75 345 ALA A N 1
ATOM 2645 C CA . ALA A 1 345 ? 30.383 19.815 -33.151 1.00 50.75 345 ALA A CA 1
ATOM 2646 C C . ALA A 1 345 ? 29.809 19.757 -34.584 1.00 50.75 345 ALA A C 1
ATOM 2648 O O . ALA A 1 345 ? 30.092 18.825 -35.339 1.00 50.75 345 ALA A O 1
ATOM 2649 N N . SER A 1 346 ? 29.023 20.766 -34.980 1.00 52.81 346 SER A N 1
ATOM 2650 C CA . SER A 1 346 ? 28.281 20.789 -36.255 1.00 52.81 346 SER A CA 1
ATOM 2651 C C . SER A 1 346 ? 29.157 20.788 -37.512 1.00 52.81 346 SER A C 1
ATOM 2653 O O . SER A 1 346 ? 28.714 20.316 -38.552 1.00 52.81 346 SER A O 1
ATOM 2655 N N . GLY A 1 347 ? 30.413 21.242 -37.426 1.00 49.56 347 GLY A N 1
ATOM 2656 C CA . GLY A 1 347 ? 31.311 21.414 -38.580 1.00 49.56 347 GLY A CA 1
ATOM 2657 C C . GLY A 1 347 ? 31.736 20.129 -39.309 1.00 49.56 347 GLY A C 1
ATOM 2658 O O . GLY A 1 347 ? 32.548 20.194 -40.229 1.00 49.56 347 GLY A O 1
ATOM 2659 N N . ARG A 1 348 ? 31.238 18.956 -38.896 1.00 51.97 348 ARG A N 1
ATOM 2660 C CA . ARG A 1 348 ? 31.461 17.661 -39.567 1.00 51.97 348 ARG A CA 1
ATOM 2661 C C . ARG A 1 348 ? 30.174 16.871 -39.804 1.00 51.97 348 ARG A C 1
ATOM 2663 O O . ARG A 1 348 ? 30.243 15.688 -40.125 1.00 51.97 348 ARG A O 1
ATOM 2670 N N . VAL A 1 349 ? 29.010 17.501 -39.653 1.00 55.62 349 VAL A N 1
ATOM 2671 C CA . VAL A 1 349 ? 27.718 16.845 -39.865 1.00 55.62 349 VAL A CA 1
ATOM 2672 C C . VAL A 1 349 ? 27.210 17.181 -41.264 1.00 55.62 349 VAL A C 1
ATOM 2674 O O . VAL A 1 349 ? 27.118 18.343 -41.653 1.00 55.62 349 VAL A O 1
ATOM 2677 N N . SER A 1 350 ? 26.893 16.151 -42.045 1.00 57.66 350 SER A N 1
ATOM 2678 C CA . SER A 1 350 ? 26.221 16.297 -43.338 1.00 57.66 350 SER A CA 1
ATOM 2679 C C . SER A 1 350 ? 24.853 15.640 -43.267 1.00 57.66 350 SER A C 1
ATOM 2681 O O . SER A 1 350 ? 24.725 14.527 -42.760 1.00 57.66 350 SER A O 1
ATOM 2683 N N . LEU A 1 351 ? 23.836 16.317 -43.792 1.00 61.50 351 LEU A N 1
ATOM 2684 C CA . LEU A 1 351 ? 22.517 15.732 -43.974 1.00 61.50 351 LEU A CA 1
ATOM 2685 C C . LEU A 1 351 ? 22.574 14.777 -45.170 1.00 61.50 351 LEU A C 1
ATOM 2687 O O . LEU A 1 351 ? 22.887 15.192 -46.288 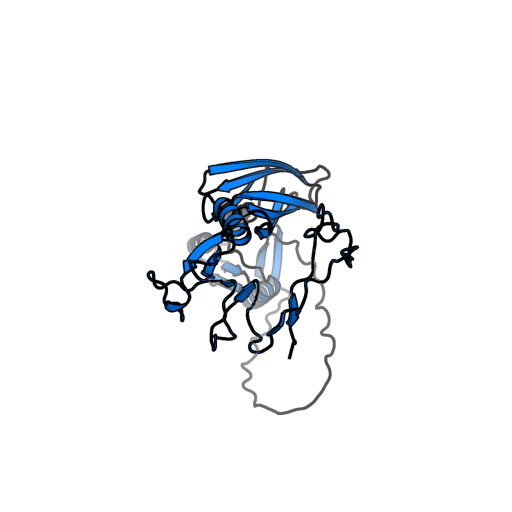1.00 61.50 351 LEU A O 1
ATOM 2691 N N . LEU A 1 352 ? 22.291 13.498 -44.928 1.00 62.47 352 LEU A N 1
ATOM 2692 C CA . LEU A 1 352 ? 22.302 12.448 -45.955 1.00 62.47 352 LEU A CA 1
ATOM 2693 C C . LEU A 1 352 ? 20.890 12.031 -46.383 1.00 62.47 352 LEU A C 1
ATOM 2695 O O . LEU A 1 352 ? 20.684 11.570 -47.507 1.00 62.47 352 LEU A O 1
ATOM 2699 N N . GLN A 1 353 ? 19.918 12.199 -45.492 1.00 69.25 353 GLN A N 1
ATOM 2700 C CA . GLN A 1 353 ? 18.564 11.701 -45.666 1.00 69.25 353 GLN A CA 1
ATOM 2701 C C . GLN A 1 353 ? 17.585 12.553 -44.869 1.00 69.25 353 GLN A C 1
ATOM 2703 O O . GLN A 1 353 ? 17.898 12.993 -43.762 1.00 69.25 353 GLN A O 1
ATOM 2708 N N . THR A 1 354 ? 16.394 12.742 -45.428 1.00 70.50 354 THR A N 1
ATOM 2709 C CA . THR A 1 354 ? 15.266 13.349 -44.725 1.00 70.50 354 THR A CA 1
ATOM 2710 C C . THR A 1 354 ? 14.197 12.287 -44.524 1.00 70.50 354 THR A C 1
ATOM 2712 O O . THR A 1 354 ? 13.833 11.582 -45.468 1.00 70.50 354 THR A O 1
ATOM 2715 N N . VAL A 1 355 ? 13.693 12.182 -43.295 1.00 62.56 355 VAL A N 1
ATOM 2716 C CA . VAL A 1 355 ? 12.590 11.289 -42.940 1.00 62.56 355 VAL A CA 1
ATOM 2717 C C . VAL A 1 355 ? 11.463 12.128 -42.348 1.00 62.56 355 VAL A C 1
ATOM 2719 O O . VAL A 1 355 ? 11.691 12.905 -41.424 1.00 62.56 355 VAL A O 1
ATOM 2722 N N . VAL A 1 356 ? 10.258 11.987 -42.895 1.00 71.62 356 VAL A N 1
ATOM 2723 C CA . VAL A 1 356 ? 9.031 12.619 -42.403 1.00 71.62 356 VAL A CA 1
ATOM 2724 C C . VAL A 1 356 ? 8.079 11.515 -41.961 1.00 71.62 356 VAL A C 1
ATOM 2726 O O . VAL A 1 356 ? 7.845 10.560 -42.701 1.00 71.62 356 VAL A O 1
ATOM 2729 N N . LEU A 1 357 ? 7.544 11.643 -40.749 1.00 56.94 357 LEU A N 1
ATOM 2730 C CA . LEU A 1 357 ? 6.460 10.801 -40.258 1.00 56.94 357 LEU A CA 1
ATOM 2731 C C . LEU A 1 357 ? 5.141 11.539 -40.500 1.00 56.94 357 LEU A C 1
ATOM 2733 O O . LEU A 1 357 ? 4.906 12.591 -39.906 1.00 56.94 357 LEU A O 1
ATOM 2737 N N . GLU A 1 358 ? 4.299 11.016 -41.387 1.00 59.94 358 GLU A N 1
ATOM 2738 C CA . GLU A 1 358 ? 2.952 11.548 -41.608 1.00 59.94 358 GLU A CA 1
ATOM 2739 C C . GLU A 1 358 ? 2.018 10.934 -40.556 1.00 59.94 358 GLU A C 1
ATOM 2741 O O . GLU A 1 358 ? 1.679 9.755 -40.637 1.00 59.94 358 GLU A O 1
ATOM 2746 N N . ALA A 1 359 ? 1.642 11.712 -39.536 1.00 50.28 359 ALA A N 1
ATOM 2747 C CA . ALA A 1 359 ? 0.588 11.312 -38.606 1.00 50.28 359 ALA A CA 1
ATOM 2748 C C . ALA A 1 359 ? -0.765 11.401 -39.332 1.00 50.28 359 ALA A C 1
ATOM 2750 O O . ALA A 1 359 ? -1.121 12.475 -39.822 1.00 50.28 359 ALA A O 1
ATOM 2751 N N . GLY A 1 360 ? -1.451 10.261 -39.459 1.00 47.09 360 GLY A N 1
ATOM 2752 C CA . GLY A 1 360 ? -2.784 10.148 -40.065 1.00 47.09 360 GLY A CA 1
ATOM 2753 C C . GLY A 1 360 ? -3.907 10.638 -39.166 1.00 47.09 360 GLY A C 1
ATOM 2754 O O . GLY A 1 360 ? -3.726 10.609 -37.927 1.00 47.09 360 GLY A O 1
#

pLDDT: mean 82.79, std 18.09, range [30.62, 98.25]

Secondary structure (DSSP, 8-state):
-HHHHHHHHHHHGGGS-TTS-EEEEEESSSEEEEEEEE--HHHHHHHHHT----SS---HHHHHHHHHHHHGGGSSEEEEEEESSPP---PPP-----PPP----------PPPPP---GGGEEEEEEE-S-SS---EEEEEEEEEE-TTSTTEEEEEEEEEE-S-SSSPEEEEEEEEETTEEEEEEEEEE-TT-EEEEEEEEESTT-SEEEEEEEETT-S-TTSSEEEEEPP--PPEEEEEE--TTT--HHHHHHHHHHHHTTSEEEEEE-GGGPSP--TTSPPPSEEEEES---S---TTS-EEEES-SS-BTTEEEEEEEEEEE-S----S-TT-TTSTT--GGG-EEEEEEEE---

Radius of gyration: 35.88 Å; Cα contacts (8 Å, |Δi|>4): 584; chains: 1; bounding box: 82×44×95 Å

Sequence (360 aa):
RLQRAKDWLDERLPGVPPGVAVMVMRYDRRPEILLPHSFDRRAVRRALEEVEVRPLESEPRAALELARRLAALEAPATIWHLTDRPAEADAPPADLAPVGSASEAPVASGAAPDPPAGDLAQVSVETINLGLAQPTNVGITTLQLRPQPLEHGKAEAFIELQAAPVGDAPLETQLELLREGELVLLQSLSVPPGGTERLIVPVDASQGPTVTIRLRTEGDVLASDDVVHARVPEARAIRAAWVTPPKTADPFTQLALSAISEMGQLEVFQVAPDKWPLTPNDGRPFDVVIFDQWLPETWDESLQAIVIDPPRSLGPLRSSRLERPLPLDTLRAVDERHPILYGVASGRVSLLQTVVLEAG

Mean predicted aligned error: 14.21 Å

Foldseek 3Di:
DLVVVLVVCVVCVVVDDLPFWDWDWDWFCDIDTQGDTDSDPVSVNVSSVPDDDDPGHTDVVNNVVVVLQSCLVPPLEEAEAEEQDDPPPCDDPPDDDDDDDDDDDDDDDPDDDDPPPRPSVNYHYDYDHPHDPAAWAKFWPDWDWDADPVAQQKIKIKTKIFTAQGDQFWWWKWKFKDDPRHTDDIDIDTAGRRGMDIDIDMDGNPPDFKIKIAMDTPRHDCRVRRIDMDTHPHRAAAEEEEEDAPVPPDVVVVVVQVVCVVSRNHDYHYDYPVCPPPDDPVNDDGQEYEAACDDDQDDDPVHHYHYHNDPAADDQKHKDFDPDWAQDPDDDDPDPPPPPCPPDDSRPDTDGMDIDGHDD

Solvent-accessible surface area (backbone atoms only — not comparable to full-atom values): 21921 Å² total; per-residue (Å²): 93,69,63,62,53,51,52,53,46,64,69,48,55,80,74,53,60,80,90,52,65,47,65,43,72,52,67,33,74,57,61,44,76,72,34,68,78,35,64,52,66,66,60,54,50,53,47,58,67,73,60,77,92,67,103,57,72,68,43,65,65,66,33,51,53,51,50,50,59,59,38,20,76,57,60,74,30,75,44,81,44,78,39,61,57,79,79,81,72,84,70,72,80,79,74,80,74,85,76,79,90,80,87,90,82,91,76,85,86,81,78,73,80,78,71,82,83,43,65,59,90,43,51,48,76,48,76,45,70,55,47,69,94,71,56,42,39,64,29,59,78,43,79,47,80,43,73,41,95,88,41,72,35,33,26,37,36,40,39,33,37,38,28,38,78,42,76,91,57,60,46,64,31,35,42,34,36,24,44,91,83,44,82,76,45,78,46,80,46,75,34,44,44,52,30,73,46,77,48,77,42,85,36,70,25,72,87,49,59,45,40,35,41,34,53,49,49,83,74,53,75,56,77,82,35,26,58,51,78,46,71,43,69,80,63,69,50,43,34,31,36,38,32,28,50,87,90,69,59,54,68,64,61,52,51,53,54,48,56,43,28,75,64,55,48,34,45,78,42,82,37,51,64,90,55,63,78,83,73,53,92,82,74,56,82,64,66,30,38,36,28,35,64,41,77,76,97,74,79,67,86,88,56,48,72,47,79,39,70,57,80,56,57,56,91,52,40,44,40,49,73,48,97,57,70,42,76,35,84,63,75,82,63,95,50,88,82,45,81,88,60,73,87,67,71,34,85,80,45,56,49,51,63,51,76,48,75,58,85,128